Protein AF-A0A6M5YIV7-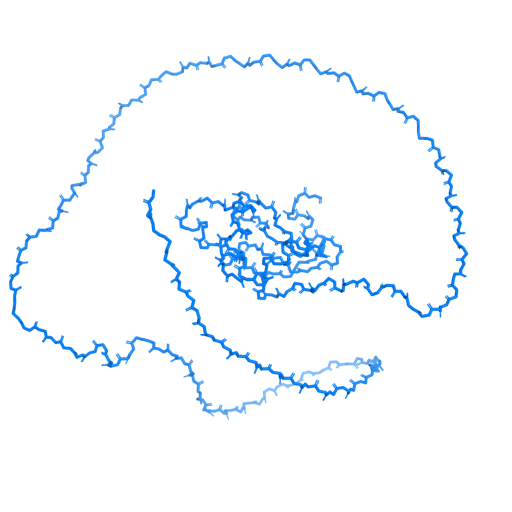F1 (afdb_monomer_lite)

Radius of gyration: 31.36 Å; chains: 1; bounding box: 80×89×53 Å

Sequence (230 aa):
MRTVLLIAALGLGVGCAKRTAKNAPPARDEGAKAQPPAASVKDKKDTTADETNLLTDLRFHKEAPADGSSIGQRPSVAPATQDERSAPAASGQPSPPVPDVAPPPRAVSRQPNPVPARPPAIAPDGGAPVRAAKIAVTTADMLEVWVFIEHRSGASGTMPTQSEIHQALTKGSSPAADRVKDGTLALTGATVRESVWAYETRARTDGGLVASQKGVETLSAAELKTRLGK

Secondary structure (DSSP, 8-state):
------------------------PPPP-------------------------TT--GGGS--------------------------------PPPPPP--PPPPP------PPPPPPPP-----S--------PPPPHHHHHHHHHHHHHHHHHHSSPPPHHHHHHHHHHTT-HHHHHHHTTSEEE---SSTTS--EEETTHHHH-EEEEETTEEEEE-HHHHHHHHT-

Foldseek 3Di:
DDDDDDDDDDDDDDDDDDDDDDDDDDDDDDDDDDDDDDDDDDDDDDDDDPPPPVVPPCVVVDDDDDDDDDDDDDPPPDDDDDDDDDDDDDDDDDDDDDPDDDDDPDDDDDDPDPDPPDDPPDDCDDDDPPPVPLPADDLVLQQVLQVVQVVVCVVPVWGDAPVRSLVVCVVVVHPNNVCCVSVQKDAPRDGDQQAFGIDGPCCLPAWQWTQGNVGIDTDHNVVNCVRSVD

Organism: NCBI:txid2774151

Structure (mmCIF, N/CA/C/O backbone):
data_AF-A0A6M5YIV7-F1
#
_entry.id   AF-A0A6M5YIV7-F1
#
loop_
_atom_site.group_PDB
_atom_site.id
_atom_site.type_symbol
_atom_site.label_atom_id
_atom_site.label_alt_id
_atom_site.label_comp_id
_atom_site.label_asym_id
_atom_site.label_entity_id
_atom_site.label_seq_id
_atom_site.pdbx_PDB_ins_code
_atom_site.Cartn_x
_atom_site.Cartn_y
_atom_site.Cartn_z
_atom_site.occupancy
_atom_site.B_iso_or_equiv
_atom_site.auth_seq_id
_atom_site.auth_comp_id
_atom_site.auth_asym_id
_atom_site.auth_atom_id
_atom_site.pdbx_PDB_model_num
ATOM 1 N N . MET A 1 1 ? -12.853 26.521 -23.332 1.00 48.69 1 MET A N 1
ATOM 2 C CA . MET A 1 1 ? -11.993 26.278 -24.516 1.00 48.69 1 MET A CA 1
ATOM 3 C C . MET A 1 1 ? -10.592 26.778 -24.202 1.00 48.69 1 MET A C 1
ATOM 5 O O . MET A 1 1 ? -10.530 27.839 -23.595 1.00 48.69 1 MET A O 1
ATOM 9 N N . ARG A 1 2 ? -9.545 26.077 -24.683 1.00 35.47 2 ARG A N 1
ATOM 10 C CA . ARG A 1 2 ? -8.086 26.356 -24.546 1.00 35.47 2 ARG A CA 1
ATOM 11 C C . ARG A 1 2 ? -7.445 25.690 -23.317 1.00 35.47 2 ARG A C 1
ATOM 13 O O . ARG A 1 2 ? -7.979 25.835 -22.232 1.00 35.47 2 ARG A O 1
ATOM 20 N N . THR A 1 3 ? -6.342 24.945 -23.375 1.00 42.50 3 THR A N 1
ATOM 21 C CA . THR A 1 3 ? -5.475 24.470 -24.467 1.00 42.50 3 THR A CA 1
ATOM 22 C C . THR A 1 3 ? -4.799 23.199 -23.946 1.00 42.50 3 THR A C 1
ATOM 24 O O . THR A 1 3 ? -4.203 23.217 -22.873 1.00 42.50 3 THR A O 1
ATOM 27 N N . VAL A 1 4 ? -4.924 22.097 -24.684 1.00 46.31 4 VAL A N 1
ATOM 28 C CA . VAL A 1 4 ? -4.198 20.843 -24.442 1.00 46.31 4 VAL A CA 1
ATOM 29 C C . VAL A 1 4 ? -2.799 21.015 -25.023 1.00 46.31 4 VAL A C 1
ATOM 31 O O . VAL A 1 4 ? -2.676 21.257 -26.222 1.00 46.31 4 VAL A O 1
ATOM 34 N N . LEU A 1 5 ? -1.760 20.909 -24.194 1.00 51.25 5 LEU A N 1
ATOM 35 C CA . LEU A 1 5 ? -0.373 20.882 -24.655 1.00 51.25 5 LEU A CA 1
ATOM 36 C C . LEU A 1 5 ? 0.162 19.454 -24.513 1.00 51.25 5 LEU A C 1
ATOM 38 O O . LEU A 1 5 ? 0.450 18.966 -23.423 1.00 51.25 5 LEU A O 1
ATOM 42 N N . LEU A 1 6 ? 0.188 18.788 -25.665 1.00 42.31 6 LEU A N 1
ATOM 43 C CA . LEU A 1 6 ? 0.847 17.522 -25.954 1.00 42.31 6 LEU A CA 1
ATOM 44 C C . LEU A 1 6 ? 2.364 17.732 -25.877 1.00 42.31 6 LEU A C 1
ATOM 46 O O . LEU A 1 6 ? 2.901 18.532 -26.639 1.00 42.31 6 LEU A O 1
ATOM 50 N N . ILE A 1 7 ? 3.055 16.976 -25.025 1.00 52.81 7 ILE A N 1
ATOM 51 C CA . ILE A 1 7 ? 4.482 16.700 -25.210 1.00 52.81 7 ILE A CA 1
ATOM 52 C C . ILE A 1 7 ? 4.634 15.187 -25.234 1.00 52.81 7 ILE A C 1
ATOM 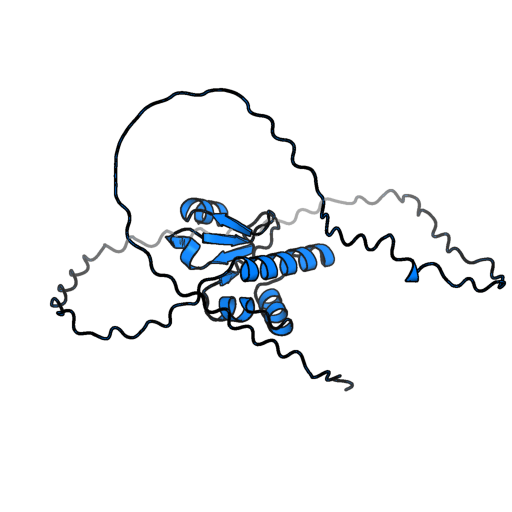54 O O . ILE A 1 7 ? 4.488 14.499 -24.227 1.00 52.81 7 ILE A O 1
ATOM 58 N N . ALA A 1 8 ? 4.864 14.691 -26.442 1.00 46.41 8 ALA A N 1
ATOM 59 C CA . ALA A 1 8 ? 5.318 13.347 -26.700 1.00 46.41 8 ALA A CA 1
ATOM 60 C C . ALA A 1 8 ? 6.853 13.323 -26.693 1.00 46.41 8 ALA A C 1
ATOM 62 O O . ALA A 1 8 ? 7.487 14.251 -27.193 1.00 46.41 8 ALA A O 1
ATOM 63 N N . ALA A 1 9 ? 7.380 12.175 -26.266 1.00 45.34 9 ALA A N 1
ATOM 64 C CA . ALA A 1 9 ? 8.425 11.416 -26.954 1.00 45.34 9 ALA A CA 1
ATOM 65 C C . ALA A 1 9 ? 9.797 11.255 -26.256 1.00 45.34 9 ALA A C 1
ATOM 67 O O . ALA A 1 9 ? 10.478 12.208 -25.898 1.00 45.34 9 ALA A O 1
ATOM 68 N N . LEU A 1 10 ? 10.193 9.973 -26.262 1.00 42.97 10 LEU A N 1
ATOM 69 C CA . LEU A 1 10 ? 11.529 9.365 -26.297 1.00 42.97 10 LEU A CA 1
ATOM 70 C C . LEU A 1 10 ? 12.303 9.103 -24.993 1.00 42.97 10 LEU A C 1
ATOM 72 O O . LEU A 1 10 ? 12.869 9.986 -24.365 1.00 42.97 10 LEU A O 1
ATOM 76 N N . GLY A 1 11 ? 12.457 7.801 -24.724 1.00 43.66 11 GLY A N 1
ATOM 77 C CA . GLY A 1 11 ? 13.442 7.227 -23.811 1.00 43.66 11 GLY A CA 1
ATOM 78 C C . GLY A 1 11 ? 13.431 5.696 -23.836 1.00 43.66 11 GLY A C 1
ATOM 79 O O . GLY A 1 11 ? 13.060 5.068 -22.853 1.00 43.66 11 GLY A O 1
ATOM 80 N N . LEU A 1 12 ? 13.784 5.093 -24.978 1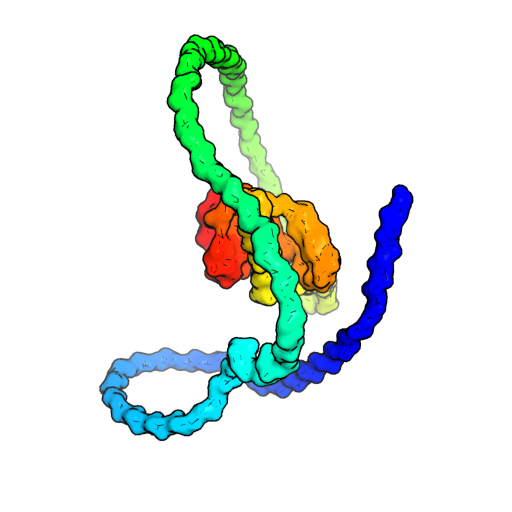.00 46.84 12 LEU A N 1
ATOM 81 C CA . LEU A 1 12 ? 14.053 3.654 -25.116 1.00 46.84 12 LEU A CA 1
ATOM 82 C C . LEU A 1 12 ? 15.215 3.237 -24.198 1.00 46.84 12 LEU A C 1
ATOM 84 O O . LEU A 1 12 ? 16.323 3.744 -24.340 1.00 46.84 12 LEU A O 1
ATOM 88 N N . GLY A 1 13 ? 14.975 2.263 -23.321 1.00 43.09 13 GLY A N 1
ATOM 89 C CA . GLY A 1 13 ? 15.994 1.637 -22.479 1.00 43.09 13 GLY A CA 1
ATOM 90 C C . GLY A 1 13 ? 15.698 0.156 -22.268 1.00 43.09 13 GLY A C 1
ATOM 91 O O . GLY A 1 13 ? 15.246 -0.255 -21.205 1.00 43.09 13 GLY A O 1
ATOM 92 N N . VAL A 1 14 ? 15.923 -0.646 -23.310 1.00 47.34 14 VAL A N 1
ATOM 93 C CA . VAL A 1 14 ? 15.920 -2.113 -23.251 1.00 47.34 14 VAL A CA 1
ATOM 94 C C . VAL A 1 14 ? 17.199 -2.567 -22.545 1.00 47.34 14 VAL A C 1
ATOM 96 O O . VAL A 1 14 ? 18.286 -2.463 -23.103 1.00 47.34 14 VAL A O 1
ATOM 99 N N . GLY A 1 15 ? 17.069 -3.085 -21.325 1.00 42.19 15 GLY A N 1
ATOM 100 C CA . GLY A 1 15 ? 18.161 -3.700 -20.568 1.00 42.19 15 GLY A CA 1
ATOM 101 C C . GLY A 1 15 ? 17.809 -5.121 -20.137 1.00 42.19 15 GLY A C 1
ATOM 102 O O . GLY A 1 15 ? 17.394 -5.349 -19.006 1.00 42.19 15 GLY A O 1
ATOM 103 N N . CYS A 1 16 ? 17.974 -6.093 -21.037 1.00 43.59 16 CYS A N 1
ATOM 104 C CA . CYS A 1 16 ? 17.908 -7.517 -20.710 1.00 43.59 16 CYS A CA 1
ATOM 105 C C . CYS A 1 16 ? 19.160 -7.947 -19.925 1.00 43.59 16 CYS A C 1
ATOM 107 O O . CYS A 1 16 ? 20.202 -8.207 -20.523 1.00 43.59 16 CYS A O 1
ATOM 109 N N . ALA A 1 17 ? 19.063 -8.102 -18.602 1.00 46.91 17 ALA A N 1
ATOM 110 C CA . ALA A 1 17 ? 20.076 -8.803 -17.812 1.00 46.91 17 ALA A CA 1
ATOM 111 C C . ALA A 1 17 ? 19.659 -10.265 -17.592 1.00 46.91 17 ALA A C 1
ATOM 113 O O . ALA A 1 17 ? 18.899 -10.616 -16.693 1.00 46.91 17 ALA A O 1
ATOM 114 N N . LYS A 1 18 ? 20.188 -11.126 -18.459 1.00 44.41 18 LYS A N 1
ATOM 115 C CA . LYS A 1 18 ? 20.135 -12.586 -18.395 1.00 44.41 18 LYS A CA 1
ATOM 116 C C . LYS A 1 18 ? 21.136 -13.066 -17.334 1.00 44.41 18 LYS A C 1
ATOM 118 O O . LYS A 1 18 ? 22.339 -12.937 -17.539 1.00 44.41 18 LYS A O 1
ATOM 123 N N . ARG A 1 19 ? 20.673 -13.633 -16.214 1.00 50.09 19 ARG A N 1
ATOM 124 C CA . ARG A 1 19 ? 21.514 -14.458 -15.322 1.00 50.09 19 ARG A CA 1
ATOM 125 C C . ARG A 1 19 ? 20.918 -15.853 -15.171 1.00 50.09 19 ARG A C 1
ATOM 127 O O . ARG A 1 19 ? 19.959 -16.078 -14.446 1.00 50.09 19 ARG A O 1
ATOM 134 N N . THR A 1 20 ? 21.530 -16.779 -15.895 1.00 43.25 20 THR A N 1
ATOM 135 C CA . THR A 1 20 ? 21.487 -18.230 -15.706 1.00 43.25 20 THR A CA 1
ATOM 136 C C . THR A 1 20 ? 22.510 -18.649 -14.650 1.00 43.25 20 THR A C 1
ATOM 138 O O . THR A 1 20 ? 23.692 -18.393 -14.848 1.00 43.25 20 THR A O 1
ATOM 141 N N . ALA A 1 2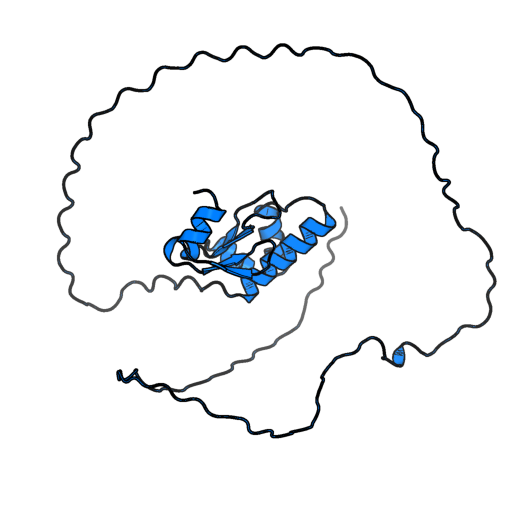1 ? 22.060 -19.320 -13.586 1.00 47.88 21 ALA A N 1
ATOM 142 C CA . ALA A 1 21 ? 22.762 -20.340 -12.777 1.00 47.88 21 ALA A CA 1
ATOM 143 C C . ALA A 1 21 ? 21.769 -20.746 -11.664 1.00 47.88 21 ALA A C 1
ATOM 145 O O . ALA A 1 21 ? 21.345 -19.885 -10.907 1.00 47.88 21 ALA A O 1
ATOM 146 N N . LYS A 1 22 ? 21.154 -21.935 -11.601 1.00 49.94 22 LYS A N 1
ATOM 147 C CA . LYS A 1 22 ? 21.663 -23.320 -11.528 1.00 49.94 22 LYS A CA 1
ATOM 148 C C . LYS A 1 22 ? 22.642 -23.524 -10.366 1.00 49.94 22 LYS A C 1
ATOM 150 O O . LYS A 1 22 ? 23.828 -23.311 -10.559 1.00 49.94 22 LYS A O 1
ATOM 155 N N . ASN A 1 23 ? 22.103 -23.904 -9.199 1.00 48.81 23 ASN A N 1
ATOM 156 C CA . ASN A 1 23 ? 22.662 -24.768 -8.135 1.00 48.81 23 ASN A CA 1
ATOM 157 C C . ASN A 1 23 ? 21.659 -24.743 -6.959 1.00 48.81 23 ASN A C 1
ATOM 159 O O . ASN A 1 23 ? 21.355 -23.672 -6.453 1.00 48.81 23 ASN A O 1
ATOM 163 N N . ALA A 1 24 ? 20.887 -25.800 -6.703 1.00 48.72 24 ALA A N 1
ATOM 164 C CA . ALA A 1 24 ? 21.205 -27.035 -5.965 1.00 48.72 24 ALA A CA 1
ATOM 165 C C . ALA A 1 24 ? 20.548 -26.986 -4.553 1.00 48.72 24 ALA A C 1
ATOM 167 O O . ALA A 1 24 ? 20.621 -25.947 -3.901 1.00 48.72 24 ALA A O 1
ATOM 168 N N . PRO A 1 25 ? 19.834 -28.046 -4.116 1.00 57.34 25 PRO A N 1
ATOM 169 C CA . PRO A 1 25 ? 19.002 -28.054 -2.901 1.00 57.34 25 PRO A CA 1
ATOM 170 C C . PRO A 1 25 ? 19.805 -28.163 -1.583 1.00 57.34 25 PRO A C 1
ATOM 172 O O . PRO A 1 25 ? 20.973 -28.553 -1.614 1.00 57.34 25 PRO A O 1
ATOM 175 N N . PRO A 1 26 ? 19.185 -27.841 -0.424 1.00 61.62 26 PRO A N 1
ATOM 176 C CA . PRO A 1 26 ? 19.869 -27.742 0.866 1.00 61.62 26 PRO A CA 1
ATOM 177 C C . PRO A 1 26 ? 20.102 -29.107 1.528 1.00 61.62 26 PRO A C 1
ATOM 179 O O . PRO A 1 26 ? 19.192 -29.932 1.618 1.00 61.62 26 PRO A O 1
ATOM 182 N N . ALA A 1 27 ? 21.306 -29.300 2.066 1.00 55.16 27 ALA A N 1
ATOM 183 C CA . ALA A 1 27 ? 21.596 -30.339 3.046 1.00 55.16 27 ALA A CA 1
ATOM 184 C C . ALA A 1 27 ? 21.414 -29.777 4.467 1.00 55.16 27 ALA A C 1
ATOM 186 O O . ALA A 1 27 ? 21.928 -28.709 4.800 1.00 55.16 27 ALA A O 1
ATOM 187 N N . ARG A 1 28 ? 20.654 -30.518 5.278 1.00 50.59 28 ARG A N 1
ATOM 188 C CA . ARG A 1 28 ? 20.660 -30.479 6.746 1.00 50.59 28 ARG A CA 1
ATOM 189 C C . ARG A 1 28 ? 22.050 -30.852 7.267 1.00 50.59 28 ARG A C 1
ATOM 191 O O . ARG A 1 28 ? 22.611 -31.811 6.750 1.00 50.59 28 ARG A O 1
ATOM 198 N N . ASP A 1 29 ? 22.490 -30.213 8.348 1.00 54.12 29 ASP A N 1
ATOM 199 C CA . ASP A 1 29 ? 23.162 -30.915 9.448 1.00 54.12 29 ASP A CA 1
ATOM 200 C C . ASP A 1 29 ? 23.020 -30.122 10.761 1.00 54.12 29 ASP A C 1
ATOM 202 O O . ASP A 1 29 ? 23.169 -28.898 10.795 1.00 54.12 29 ASP A O 1
ATOM 206 N N . GLU A 1 30 ? 22.642 -30.838 11.818 1.00 47.44 30 GLU A N 1
ATOM 207 C CA . GLU A 1 30 ? 22.655 -30.419 13.220 1.00 47.44 30 GLU A CA 1
ATOM 208 C C . GLU A 1 30 ? 24.098 -30.309 13.725 1.00 47.44 30 GLU A C 1
ATOM 210 O O . GLU A 1 30 ? 24.933 -31.130 13.372 1.00 47.44 30 GLU A O 1
ATOM 215 N N . GLY A 1 31 ? 24.397 -29.393 14.652 1.00 48.56 31 GLY A N 1
ATOM 216 C CA . GLY A 1 31 ? 25.646 -29.526 15.408 1.00 48.56 31 GLY A CA 1
ATOM 217 C C . GLY A 1 31 ? 26.109 -28.285 16.151 1.00 48.56 31 GLY A C 1
ATOM 218 O O . GLY A 1 31 ? 26.683 -27.366 15.581 1.00 48.56 31 GLY A O 1
ATOM 219 N N . ALA A 1 32 ? 25.893 -28.296 17.460 1.00 48.50 32 ALA A N 1
ATOM 220 C CA . ALA A 1 32 ? 26.365 -27.325 18.435 1.00 48.50 32 ALA A CA 1
ATOM 221 C C . ALA A 1 32 ? 27.894 -27.113 18.444 1.00 48.50 32 ALA A C 1
ATOM 223 O O . ALA A 1 32 ? 28.644 -28.084 18.415 1.00 48.50 32 ALA A O 1
ATOM 224 N N . LYS A 1 33 ? 28.351 -25.875 18.686 1.00 47.88 33 LYS A N 1
ATOM 225 C CA . LYS A 1 33 ? 29.086 -25.472 19.910 1.00 47.88 33 LYS A CA 1
ATOM 226 C C . LYS A 1 33 ? 29.646 -24.051 19.806 1.00 47.88 33 LYS A C 1
ATOM 228 O O . LYS A 1 33 ? 30.119 -23.607 18.769 1.00 47.88 33 LYS A O 1
ATOM 233 N N . ALA A 1 34 ? 29.602 -23.375 20.948 1.00 51.88 34 ALA A N 1
ATOM 234 C CA . ALA A 1 34 ? 30.184 -22.071 21.210 1.00 51.88 34 ALA A CA 1
ATOM 235 C C . ALA A 1 34 ? 31.720 -22.082 21.162 1.00 51.88 34 ALA A C 1
ATOM 237 O O . ALA A 1 34 ? 32.327 -22.965 21.765 1.00 51.88 34 ALA A O 1
ATOM 238 N N . GLN A 1 35 ? 32.320 -21.037 20.580 1.00 48.91 35 GLN A N 1
ATOM 239 C CA . GLN A 1 35 ? 33.523 -20.381 21.111 1.00 48.91 35 GLN A CA 1
ATOM 240 C C . GLN A 1 35 ? 33.780 -19.039 20.390 1.00 48.91 35 GLN A C 1
ATOM 242 O O . GLN A 1 35 ? 33.807 -19.028 19.160 1.00 48.91 35 GLN A O 1
ATOM 247 N N . PRO A 1 36 ? 33.990 -17.913 21.101 1.00 62.66 36 PRO A N 1
ATOM 248 C CA . PRO A 1 36 ? 34.554 -16.699 20.515 1.00 62.66 36 PRO A CA 1
ATOM 249 C C . PRO A 1 36 ? 36.091 -16.748 20.584 1.00 62.66 36 PRO A C 1
ATOM 251 O O . PRO A 1 36 ? 36.644 -17.298 21.541 1.00 62.66 36 PRO A O 1
ATOM 254 N N . PRO A 1 37 ? 36.796 -16.146 19.611 1.00 52.72 37 PRO A N 1
ATOM 255 C CA . PRO A 1 37 ? 37.801 -15.165 20.022 1.00 52.72 37 PRO A CA 1
ATOM 256 C C . PRO A 1 37 ? 37.980 -13.960 19.076 1.00 52.72 37 PRO A C 1
ATOM 258 O O . PRO A 1 37 ? 37.950 -14.063 17.856 1.00 52.72 37 PRO A O 1
ATOM 261 N N . ALA A 1 38 ? 38.207 -12.823 19.737 1.00 42.34 38 ALA A N 1
ATOM 262 C CA . ALA A 1 38 ? 39.200 -11.777 19.485 1.00 42.34 38 ALA A CA 1
ATOM 263 C C . ALA A 1 38 ? 39.594 -11.382 18.044 1.00 42.34 38 ALA A C 1
ATOM 265 O O . ALA A 1 38 ? 40.242 -12.117 17.310 1.00 42.34 38 ALA A O 1
ATOM 266 N N . ALA A 1 39 ? 39.326 -10.102 17.768 1.00 50.25 39 ALA A N 1
ATOM 267 C CA . ALA A 1 39 ? 40.219 -9.103 17.177 1.00 50.25 39 ALA A CA 1
ATOM 268 C C . ALA A 1 39 ? 41.186 -9.539 16.059 1.00 50.25 39 ALA A C 1
ATOM 270 O O . ALA A 1 39 ? 42.239 -10.132 16.286 1.00 50.25 39 ALA A O 1
ATOM 271 N N . SER A 1 40 ? 40.929 -9.027 14.857 1.00 50.41 40 SER A N 1
ATOM 272 C CA . SER A 1 40 ? 41.996 -8.612 13.949 1.00 50.41 40 SER A CA 1
ATOM 273 C C . SER A 1 40 ? 41.563 -7.375 13.180 1.00 50.41 40 SER A C 1
ATOM 275 O O . SER A 1 40 ? 40.683 -7.408 12.324 1.00 50.41 40 SER A O 1
ATOM 277 N N . VAL A 1 41 ? 42.215 -6.277 13.549 1.00 50.25 41 VAL A N 1
ATOM 278 C CA . VAL A 1 41 ? 42.345 -5.042 12.787 1.00 50.25 41 VAL A CA 1
ATOM 279 C C . VAL A 1 41 ? 42.879 -5.381 11.396 1.00 50.25 41 VAL A C 1
ATOM 281 O O . VAL A 1 41 ? 43.912 -6.038 11.260 1.00 50.25 41 VAL A O 1
ATOM 284 N N . LYS A 1 42 ? 42.192 -4.905 10.361 1.00 53.25 42 LYS A N 1
ATOM 285 C CA . LYS A 1 42 ? 42.808 -4.655 9.062 1.00 53.25 42 LYS A CA 1
ATOM 286 C C . LYS A 1 42 ? 42.200 -3.400 8.465 1.00 53.25 42 LYS A C 1
ATOM 288 O O . LYS A 1 42 ? 41.138 -3.428 7.850 1.00 53.25 42 LYS A O 1
ATOM 293 N N . ASP A 1 43 ? 42.920 -2.309 8.678 1.00 48.50 43 ASP A N 1
ATOM 294 C CA . ASP A 1 43 ? 42.935 -1.138 7.825 1.00 48.50 43 ASP A CA 1
ATOM 295 C C . ASP A 1 43 ? 42.878 -1.542 6.349 1.00 48.50 43 ASP A C 1
ATOM 297 O O . ASP A 1 43 ? 43.787 -2.191 5.819 1.00 48.50 43 ASP A O 1
ATOM 301 N N . LYS A 1 44 ? 41.821 -1.111 5.661 1.00 47.97 44 LYS A N 1
ATOM 302 C CA . LYS A 1 44 ? 41.904 -0.857 4.228 1.00 47.97 44 LYS A CA 1
ATOM 303 C C . LYS A 1 44 ? 41.113 0.394 3.872 1.00 47.97 44 LYS A C 1
ATOM 305 O O . LYS A 1 44 ? 39.905 0.391 3.671 1.00 47.97 44 LYS A O 1
ATOM 310 N N . LYS A 1 45 ? 41.903 1.459 3.888 1.00 47.34 45 LYS A N 1
ATOM 311 C CA . LYS A 1 45 ? 41.786 2.731 3.193 1.00 47.34 45 LYS A CA 1
ATOM 312 C C . LYS A 1 45 ? 41.364 2.571 1.721 1.00 47.34 45 LYS A C 1
ATOM 314 O O . LYS A 1 45 ? 41.655 1.550 1.101 1.00 47.34 45 LYS A O 1
ATOM 319 N N . ASP A 1 46 ? 40.780 3.660 1.230 1.00 43.19 46 ASP A N 1
ATOM 320 C CA . ASP A 1 46 ? 40.320 4.011 -0.120 1.00 43.19 46 ASP A CA 1
ATOM 321 C C . ASP A 1 46 ? 38.820 3.828 -0.395 1.00 43.19 46 ASP A C 1
ATOM 323 O O . ASP A 1 46 ? 38.326 2.730 -0.615 1.00 43.19 46 ASP A O 1
ATOM 327 N N . THR A 1 47 ? 38.024 4.875 -0.137 1.00 45.09 47 THR A N 1
ATOM 328 C CA . THR A 1 47 ? 37.748 6.028 -1.033 1.00 45.09 47 THR A CA 1
ATOM 329 C C . THR A 1 47 ? 36.930 5.587 -2.241 1.00 45.09 47 THR A C 1
ATOM 331 O O . THR A 1 47 ? 37.481 5.062 -3.199 1.00 45.09 47 THR A O 1
ATOM 334 N N . THR A 1 48 ? 35.618 5.825 -2.206 1.00 44.78 48 THR A N 1
ATOM 335 C CA . THR A 1 48 ? 34.854 6.517 -3.264 1.00 44.78 48 THR A CA 1
ATOM 336 C C . THR A 1 48 ? 33.481 6.814 -2.669 1.00 44.78 48 THR A C 1
ATOM 338 O O . THR A 1 48 ? 32.541 6.029 -2.766 1.00 44.78 48 THR A O 1
ATOM 341 N N . ALA A 1 49 ? 33.412 7.939 -1.960 1.00 48.69 49 ALA A N 1
ATOM 342 C CA . ALA A 1 49 ? 32.164 8.642 -1.752 1.00 48.69 49 ALA A CA 1
ATOM 343 C C . ALA A 1 49 ? 31.788 9.249 -3.108 1.00 48.69 49 ALA A C 1
ATOM 345 O O . ALA A 1 49 ? 32.328 10.282 -3.493 1.00 48.69 49 ALA A O 1
ATOM 346 N N . ASP A 1 50 ? 30.897 8.587 -3.843 1.00 45.91 50 ASP A N 1
ATOM 347 C CA . ASP A 1 50 ? 30.108 9.244 -4.887 1.00 45.91 50 ASP A CA 1
ATOM 348 C C . ASP A 1 50 ? 28.966 9.985 -4.177 1.00 45.91 50 ASP A C 1
ATOM 350 O O . ASP A 1 50 ? 27.791 9.635 -4.232 1.00 45.91 50 ASP A O 1
ATOM 354 N N . GLU A 1 51 ? 29.364 10.957 -3.358 1.00 51.25 51 GLU A N 1
ATOM 355 C CA . GLU A 1 51 ? 28.477 11.978 -2.843 1.00 51.25 51 GLU A CA 1
ATOM 356 C C . GLU A 1 51 ? 28.468 13.045 -3.931 1.00 51.25 51 GLU A C 1
ATOM 358 O O . GLU A 1 51 ? 29.376 13.872 -4.033 1.00 51.25 51 GLU A O 1
ATOM 363 N N . THR A 1 52 ? 27.467 12.984 -4.807 1.00 57.00 52 THR A N 1
ATOM 364 C CA . THR A 1 52 ? 27.083 14.098 -5.675 1.00 57.00 52 THR A CA 1
ATOM 365 C C . THR A 1 52 ? 26.656 15.269 -4.795 1.00 57.00 52 THR A C 1
ATOM 367 O O . THR A 1 52 ? 25.475 15.528 -4.567 1.00 57.00 52 THR A O 1
ATOM 370 N N . ASN A 1 53 ? 27.658 15.958 -4.263 1.00 52.59 53 ASN A N 1
ATOM 371 C CA . ASN A 1 53 ? 27.560 17.214 -3.562 1.00 52.59 53 ASN A CA 1
ATOM 372 C C . ASN A 1 53 ? 27.254 18.297 -4.607 1.00 52.59 53 ASN A C 1
ATOM 374 O O . ASN A 1 53 ? 28.142 18.933 -5.173 1.00 52.59 53 ASN A O 1
ATOM 378 N N . LEU A 1 54 ? 25.961 18.469 -4.894 1.00 57.16 54 LEU A N 1
ATOM 379 C CA . LEU A 1 54 ? 25.419 19.504 -5.783 1.00 57.16 54 LEU A CA 1
ATOM 380 C C . LEU A 1 54 ? 25.652 20.933 -5.255 1.00 57.16 54 LEU A C 1
ATOM 382 O O . LEU A 1 54 ? 25.285 21.895 -5.925 1.00 57.16 54 LEU A O 1
ATOM 386 N N . LEU A 1 55 ? 26.248 21.088 -4.068 1.00 56.22 55 LEU A N 1
ATOM 387 C CA . LEU A 1 55 ? 26.489 22.380 -3.431 1.00 56.22 55 LEU A CA 1
ATOM 388 C C . LEU A 1 55 ? 27.826 23.020 -3.840 1.00 56.22 55 LEU A C 1
ATOM 390 O O . LEU A 1 55 ? 28.074 24.173 -3.498 1.00 56.22 55 LEU A O 1
ATOM 394 N N . THR A 1 56 ? 28.668 22.308 -4.598 1.00 55.47 56 THR A N 1
ATOM 395 C CA . THR A 1 56 ? 30.013 22.778 -4.982 1.00 55.47 56 THR A CA 1
ATOM 396 C C . THR A 1 56 ? 30.224 22.869 -6.498 1.00 55.47 56 THR A C 1
ATOM 398 O O . THR A 1 56 ? 31.362 23.014 -6.945 1.00 55.47 56 THR A O 1
ATOM 401 N N . ASP A 1 57 ? 29.169 22.785 -7.319 1.00 53.50 57 ASP A N 1
ATOM 402 C CA . ASP A 1 57 ? 29.312 22.933 -8.774 1.00 53.50 57 ASP A CA 1
ATOM 403 C C . ASP A 1 57 ? 29.668 24.391 -9.128 1.00 53.50 57 ASP A C 1
ATOM 405 O O . ASP A 1 57 ? 28.841 25.307 -9.077 1.00 53.50 57 ASP A O 1
ATOM 409 N N . LEU A 1 58 ? 30.936 24.600 -9.501 1.00 59.06 58 LEU A N 1
ATOM 410 C CA . LEU A 1 58 ? 31.510 25.884 -9.919 1.00 59.06 58 LEU A CA 1
ATOM 411 C C . LEU A 1 58 ? 30.806 26.519 -11.135 1.00 59.06 58 LEU A C 1
ATOM 413 O O . LEU A 1 58 ? 31.095 27.674 -11.451 1.00 59.06 58 LEU A O 1
ATOM 417 N N . ARG A 1 59 ? 29.869 25.835 -11.809 1.00 60.84 59 ARG A N 1
ATOM 418 C CA . ARG A 1 59 ? 29.040 26.446 -12.864 1.00 60.84 59 ARG A CA 1
ATOM 419 C C . ARG A 1 59 ? 28.073 27.517 -12.360 1.00 60.84 59 ARG A C 1
ATOM 421 O O . ARG A 1 59 ? 27.631 28.326 -13.166 1.00 60.84 59 ARG A O 1
ATOM 428 N N . PHE A 1 60 ? 27.783 27.574 -11.060 1.00 57.06 60 PHE A N 1
ATOM 429 C CA . PHE A 1 60 ? 26.953 28.636 -10.473 1.00 57.06 60 PHE A CA 1
ATOM 430 C C . PHE A 1 60 ? 27.756 29.848 -9.971 1.00 57.06 60 PHE A C 1
ATOM 432 O O . PHE A 1 60 ? 27.173 30.825 -9.509 1.00 57.06 60 PHE A O 1
ATOM 439 N N . HIS A 1 61 ? 29.087 29.832 -10.104 1.00 57.91 61 HIS A N 1
ATOM 440 C CA . HIS A 1 61 ? 29.970 30.920 -9.674 1.00 57.91 61 HIS A CA 1
ATOM 441 C C . HIS A 1 61 ? 30.591 31.682 -10.848 1.00 57.91 61 HIS A C 1
ATOM 443 O O . HIS A 1 61 ? 31.792 31.951 -10.855 1.00 57.91 61 HIS A O 1
ATOM 449 N N . LYS A 1 62 ? 29.800 32.059 -11.856 1.00 61.38 62 LYS A N 1
ATOM 450 C CA . LYS A 1 62 ? 30.239 33.084 -12.808 1.00 61.38 62 LYS A CA 1
ATOM 451 C C . LYS A 1 62 ? 29.062 33.740 -13.514 1.00 61.38 62 LYS A C 1
ATOM 453 O O . LYS A 1 62 ? 28.579 33.229 -14.507 1.00 61.38 62 LYS A O 1
ATOM 458 N N . GLU A 1 63 ? 28.610 34.858 -12.959 1.00 46.78 63 GLU A N 1
ATOM 459 C CA . GLU A 1 63 ? 28.577 36.164 -13.631 1.00 46.78 63 GLU A CA 1
ATOM 460 C C . GLU A 1 63 ? 27.835 37.156 -12.732 1.00 46.78 63 GLU A C 1
ATOM 462 O O . GLU A 1 63 ? 26.644 37.032 -12.461 1.00 46.78 63 GLU A O 1
ATOM 467 N N . ALA A 1 64 ? 28.580 38.139 -12.236 1.00 58.50 64 ALA A N 1
ATOM 468 C CA . ALA A 1 64 ? 28.007 39.352 -11.690 1.00 58.50 64 ALA A CA 1
ATOM 469 C C . ALA A 1 64 ? 27.638 40.274 -12.860 1.00 58.50 64 ALA A C 1
ATOM 471 O O . ALA A 1 64 ? 28.530 40.624 -13.634 1.00 58.50 64 ALA A O 1
ATOM 472 N N . PRO A 1 65 ? 26.390 40.746 -12.971 1.00 53.19 65 PRO A N 1
ATOM 473 C CA . PRO A 1 65 ? 26.138 42.054 -13.534 1.00 53.19 65 PRO A CA 1
ATOM 474 C C . PRO A 1 65 ? 26.299 43.094 -12.424 1.00 53.19 65 PRO A C 1
ATOM 476 O O . PRO A 1 65 ? 25.592 43.097 -11.415 1.00 53.19 65 PRO A O 1
ATOM 479 N N . ALA A 1 66 ? 27.298 43.945 -12.625 1.00 56.50 66 ALA A N 1
ATOM 480 C CA . ALA A 1 66 ? 27.453 45.202 -11.923 1.00 56.50 66 ALA A CA 1
ATOM 481 C C . ALA A 1 66 ? 26.229 46.109 -12.136 1.00 56.50 66 ALA A C 1
ATOM 483 O O . ALA A 1 66 ? 25.591 46.065 -13.184 1.00 56.50 66 ALA A O 1
ATOM 484 N N . ASP A 1 67 ? 26.007 46.959 -11.135 1.00 51.75 67 ASP A N 1
ATOM 485 C CA . ASP A 1 67 ? 25.275 48.224 -11.181 1.00 51.75 67 ASP A CA 1
ATOM 486 C C . ASP A 1 67 ? 23.799 48.215 -11.603 1.00 51.75 67 ASP A C 1
ATOM 488 O O . ASP A 1 67 ? 23.426 48.064 -12.763 1.00 51.75 67 ASP A O 1
ATOM 492 N N . GLY A 1 68 ? 22.936 48.517 -10.631 1.00 47.03 68 GLY A N 1
ATOM 493 C CA . GLY A 1 68 ? 21.537 48.815 -10.902 1.00 47.03 68 GLY A CA 1
ATOM 494 C C . GLY A 1 68 ? 20.706 48.991 -9.643 1.00 47.03 68 GLY A C 1
ATOM 495 O O . GLY A 1 68 ? 19.894 48.135 -9.309 1.00 47.03 68 GLY A O 1
ATOM 496 N N . SER A 1 69 ? 20.908 50.107 -8.946 1.00 51.91 69 SER A N 1
ATOM 497 C CA . SER A 1 69 ? 20.009 50.639 -7.920 1.00 51.91 69 SER A CA 1
ATOM 498 C C . SER A 1 69 ? 18.524 50.375 -8.204 1.00 51.91 69 SER A C 1
ATOM 500 O O . SER A 1 69 ? 17.958 50.897 -9.163 1.00 51.91 69 SER A O 1
ATOM 502 N N . SER A 1 70 ? 17.851 49.683 -7.288 1.00 48.56 70 SER A N 1
ATOM 503 C CA . SER A 1 70 ? 16.476 50.024 -6.913 1.00 48.56 70 SER A CA 1
ATOM 504 C C . SER A 1 70 ? 16.208 49.621 -5.472 1.00 48.56 70 SER A C 1
ATOM 506 O O . SER A 1 70 ? 15.868 48.494 -5.123 1.00 48.56 70 SER A O 1
ATOM 508 N N . ILE A 1 71 ? 16.424 50.626 -4.635 1.00 53.44 71 ILE A N 1
ATOM 509 C CA . ILE A 1 71 ? 15.963 50.752 -3.266 1.00 53.44 71 ILE A CA 1
ATOM 510 C C . ILE A 1 71 ? 14.431 50.637 -3.246 1.00 53.44 71 ILE A C 1
ATOM 512 O O . ILE A 1 71 ? 13.745 51.351 -3.968 1.00 53.44 71 ILE A O 1
ATOM 516 N N . GLY A 1 72 ? 13.914 49.816 -2.332 1.00 53.38 72 GLY A N 1
ATOM 517 C CA . GLY A 1 72 ? 12.650 50.099 -1.652 1.00 53.38 72 GLY A CA 1
ATOM 518 C C . GLY A 1 72 ? 11.375 49.543 -2.281 1.00 53.38 72 GLY A C 1
ATOM 519 O O . GLY A 1 72 ? 10.672 50.247 -2.996 1.00 53.38 72 GLY A O 1
ATOM 520 N N . GLN A 1 73 ? 10.983 48.344 -1.842 1.00 45.66 73 GLN A N 1
ATOM 521 C CA . GLN A 1 73 ? 9.638 48.112 -1.295 1.00 45.66 73 GLN A CA 1
ATOM 522 C C . GLN A 1 73 ? 9.586 46.763 -0.576 1.00 45.66 73 GLN A C 1
ATOM 524 O O . GLN A 1 73 ? 9.297 45.712 -1.136 1.00 45.66 73 GLN A O 1
ATOM 529 N N . ARG A 1 74 ? 9.891 46.818 0.720 1.00 50.09 74 ARG A N 1
ATOM 530 C CA . ARG A 1 74 ? 9.536 45.788 1.689 1.00 50.09 74 ARG A CA 1
ATOM 531 C C . ARG A 1 74 ? 8.084 46.069 2.092 1.00 50.09 74 ARG A C 1
ATOM 533 O O . ARG A 1 74 ? 7.866 47.100 2.731 1.00 50.09 74 ARG A O 1
ATOM 540 N N . PRO A 1 75 ? 7.084 45.236 1.760 1.00 51.38 75 PRO A N 1
ATOM 541 C CA . PRO A 1 75 ? 5.807 45.329 2.444 1.00 51.38 75 PRO A CA 1
ATOM 542 C C . PRO A 1 75 ? 6.027 44.876 3.893 1.00 51.38 75 PRO A C 1
ATOM 544 O O . PRO A 1 75 ? 6.084 43.688 4.202 1.00 51.38 75 PRO A O 1
ATOM 547 N N . SER A 1 76 ? 6.209 45.854 4.782 1.00 50.16 76 SER A N 1
ATOM 548 C CA . SER A 1 76 ? 5.943 45.708 6.212 1.00 50.16 76 SER A CA 1
ATOM 549 C C . SER A 1 76 ? 4.459 45.396 6.372 1.00 50.16 76 SER A C 1
ATOM 551 O O . SER A 1 76 ? 3.632 46.301 6.444 1.00 50.16 76 SER A O 1
ATOM 553 N N . VAL A 1 77 ? 4.112 44.114 6.399 1.00 53.19 77 VAL A N 1
ATOM 554 C CA . VAL A 1 77 ? 2.824 43.673 6.933 1.00 53.19 77 VAL A CA 1
ATOM 555 C C . VAL A 1 77 ? 2.967 43.640 8.449 1.00 53.19 77 VAL A C 1
ATOM 557 O O . VAL A 1 77 ? 3.769 42.889 9.002 1.00 53.19 77 VAL A O 1
ATOM 560 N N . ALA A 1 78 ? 2.257 44.562 9.090 1.00 50.44 78 ALA A N 1
ATOM 561 C CA . ALA A 1 78 ? 2.228 44.760 10.527 1.00 50.44 78 ALA A CA 1
ATOM 562 C C . ALA A 1 78 ? 1.786 43.487 11.279 1.00 50.44 78 ALA A C 1
ATOM 564 O O . ALA A 1 78 ? 0.950 42.737 10.768 1.00 50.44 78 ALA A O 1
ATOM 565 N N . PRO A 1 79 ? 2.277 43.256 12.510 1.00 53.50 79 PRO A N 1
ATOM 566 C CA . PRO A 1 79 ? 1.650 42.310 13.420 1.00 53.50 79 PRO A CA 1
ATOM 567 C C . PRO A 1 79 ? 0.293 42.884 13.843 1.00 53.50 79 PRO A C 1
ATOM 569 O O . PRO A 1 79 ? 0.230 43.872 14.575 1.00 53.50 79 PRO A O 1
ATOM 572 N N . ALA A 1 80 ? -0.794 42.294 13.347 1.00 56.94 80 ALA A N 1
ATOM 573 C CA . ALA A 1 80 ? -2.130 42.623 13.815 1.00 56.94 80 ALA A CA 1
ATOM 574 C C . ALA A 1 80 ? -2.250 42.228 15.292 1.00 56.94 80 ALA A C 1
ATOM 576 O O . ALA A 1 80 ? -2.108 41.066 15.674 1.00 56.94 80 ALA A O 1
ATOM 577 N N . THR A 1 81 ? -2.445 43.261 16.098 1.00 55.50 81 THR A N 1
ATOM 578 C CA . THR A 1 81 ? -2.759 43.259 17.518 1.00 55.50 81 THR A CA 1
ATOM 579 C C . THR A 1 81 ? -4.016 42.433 17.799 1.00 55.50 81 THR A C 1
ATOM 581 O O . THR A 1 81 ? -4.939 42.389 16.989 1.00 55.50 81 THR A O 1
ATOM 584 N N . GLN A 1 82 ? -4.017 41.779 18.959 1.00 51.44 82 GLN A N 1
ATOM 585 C CA . GLN A 1 82 ? -5.155 41.092 19.562 1.00 51.44 82 GLN A CA 1
ATOM 586 C C . GLN A 1 82 ? -6.407 41.978 19.574 1.00 51.44 82 GLN A C 1
ATOM 588 O O . GLN A 1 82 ? -6.338 43.102 20.066 1.00 51.44 82 GLN A O 1
ATOM 593 N N . ASP A 1 83 ? -7.543 41.423 19.153 1.00 51.06 83 ASP A N 1
ATOM 594 C CA . ASP A 1 83 ? -8.847 41.849 19.653 1.00 51.06 83 ASP A CA 1
ATOM 595 C C . ASP A 1 83 ? -9.428 40.690 20.468 1.00 51.06 83 ASP A C 1
ATOM 597 O O . ASP A 1 83 ? -9.765 39.609 19.977 1.00 51.06 83 ASP A O 1
ATOM 601 N N . GLU A 1 84 ? -9.391 40.912 21.773 1.00 55.19 84 GLU A N 1
ATOM 602 C CA . GLU A 1 84 ? -10.161 40.226 22.789 1.00 55.19 84 GLU A CA 1
ATOM 603 C C . GLU A 1 84 ? -11.662 40.412 22.495 1.00 55.19 84 GLU A C 1
ATOM 605 O O . GLU A 1 84 ? -12.063 41.433 21.951 1.00 55.19 84 GLU A O 1
ATOM 610 N N . ARG A 1 85 ? -12.498 39.485 22.986 1.00 58.69 85 ARG A N 1
ATOM 611 C CA . ARG A 1 85 ? -13.943 39.676 23.239 1.00 58.69 85 ARG A CA 1
ATOM 612 C C . ARG A 1 85 ? -14.905 39.310 22.101 1.00 58.69 85 ARG A C 1
ATOM 614 O O . ARG A 1 85 ? -15.414 40.151 21.372 1.00 58.69 85 ARG A O 1
ATOM 621 N N . SER A 1 86 ? -15.333 38.047 22.112 1.00 56.84 86 SER A N 1
ATOM 622 C CA . SER A 1 86 ? -16.755 37.692 21.961 1.00 56.84 86 SER A CA 1
ATOM 623 C C . SER A 1 86 ? -17.018 36.267 22.448 1.00 56.84 86 SER A C 1
ATOM 625 O O . SER A 1 86 ? -16.958 35.305 21.691 1.00 56.84 86 SER A O 1
ATOM 627 N N . ALA A 1 87 ? -17.346 36.141 23.734 1.00 60.66 87 ALA A N 1
ATOM 628 C CA . ALA A 1 87 ? -18.308 35.134 24.161 1.00 60.66 87 ALA A CA 1
ATOM 629 C C . ALA A 1 87 ? -19.709 35.699 23.885 1.00 60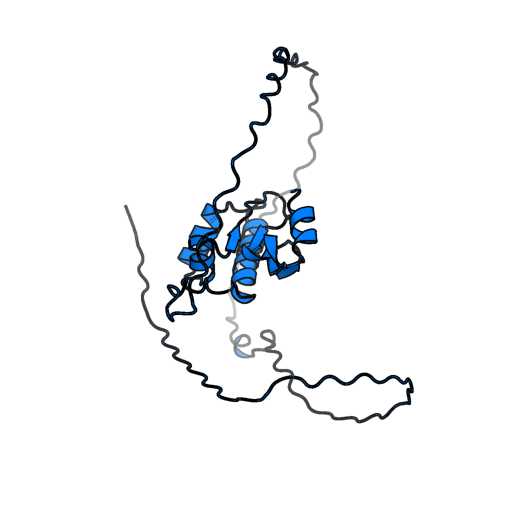.66 87 ALA A C 1
ATOM 631 O O . ALA A 1 87 ? -19.987 36.841 24.261 1.00 60.66 87 ALA A O 1
ATOM 632 N N . PRO A 1 88 ? -20.594 34.914 23.257 1.00 56.66 88 PRO A N 1
ATOM 633 C CA . PRO A 1 88 ? -21.886 34.732 23.899 1.00 56.66 88 PRO A CA 1
ATOM 634 C C . PRO A 1 88 ? -22.391 33.284 23.858 1.00 56.66 88 PRO A C 1
ATOM 636 O O . PRO A 1 88 ? -22.267 32.566 22.873 1.00 56.66 88 PRO A O 1
ATOM 639 N N . ALA A 1 89 ? -23.044 32.949 24.968 1.00 46.59 89 ALA A N 1
ATOM 640 C CA . ALA A 1 89 ? -24.256 32.149 25.062 1.00 46.59 89 ALA A CA 1
ATOM 641 C C . ALA A 1 89 ? -24.229 30.695 24.562 1.00 46.59 89 ALA A C 1
ATOM 643 O O . ALA A 1 89 ? -24.399 30.373 23.389 1.00 46.59 89 ALA A O 1
ATOM 644 N N . ALA A 1 90 ? -24.228 29.815 25.563 1.00 52.41 90 ALA A N 1
ATOM 645 C CA . ALA A 1 90 ? -25.113 28.666 25.629 1.00 52.41 90 ALA A CA 1
ATOM 646 C C . ALA A 1 90 ? -26.399 28.841 24.796 1.00 52.41 90 ALA A C 1
ATOM 648 O O . ALA A 1 90 ? -27.216 29.727 25.042 1.00 52.41 90 ALA A O 1
ATOM 649 N N . SER A 1 91 ? -26.610 27.933 23.853 1.00 54.66 91 SER A N 1
ATOM 650 C CA . SER A 1 91 ? -27.940 27.556 23.390 1.00 54.66 91 SER A CA 1
ATOM 651 C C . SER A 1 91 ? -27.923 26.050 23.221 1.00 54.66 91 SER A C 1
ATOM 653 O O . SER A 1 91 ? -27.301 25.509 22.310 1.00 54.66 91 SER A O 1
ATOM 655 N N . GLY A 1 92 ? -28.537 25.387 24.200 1.00 53.72 92 GLY A N 1
ATOM 656 C CA . GLY A 1 92 ? -28.769 23.958 24.197 1.00 53.72 92 GLY A CA 1
ATOM 657 C C . GLY A 1 92 ? -29.514 23.564 22.934 1.00 53.72 92 GLY A C 1
ATOM 658 O O . GLY A 1 92 ? -30.634 24.010 22.692 1.00 53.72 92 GLY A O 1
ATOM 659 N N . GLN A 1 93 ? -28.881 22.712 22.142 1.00 56.84 93 GLN A N 1
ATOM 660 C CA . GLN A 1 93 ? -29.578 21.978 21.111 1.00 56.84 93 GLN A CA 1
ATOM 661 C C . GLN A 1 93 ? -30.186 20.742 21.795 1.00 56.84 93 GLN A C 1
ATOM 663 O O . GLN A 1 93 ? -29.429 19.924 22.327 1.00 56.84 93 GLN A O 1
ATOM 668 N N . PRO A 1 94 ? -31.525 20.611 21.865 1.00 65.44 94 PRO A N 1
ATOM 669 C CA . PRO A 1 94 ? -32.151 19.404 22.382 1.00 65.44 94 PRO A CA 1
ATOM 670 C C . PRO A 1 94 ? -31.708 18.216 21.530 1.00 65.44 94 PRO A C 1
ATOM 672 O O . PRO A 1 94 ? -31.764 18.253 20.298 1.00 65.44 94 PRO A O 1
ATOM 675 N N . SER A 1 95 ? -31.231 17.174 22.205 1.00 69.44 95 SER A N 1
ATOM 676 C CA . SER A 1 95 ? -30.920 15.890 21.592 1.00 69.44 95 SER A CA 1
ATOM 677 C C . SER A 1 95 ? -32.150 15.389 20.822 1.00 69.44 95 SER A C 1
ATOM 679 O O . SER A 1 95 ? -33.251 15.416 21.379 1.00 69.44 95 SER A O 1
ATOM 681 N N . PRO A 1 96 ? -32.016 14.939 19.562 1.00 76.12 96 PRO A N 1
ATOM 682 C CA . PRO A 1 96 ? -33.117 14.263 18.890 1.00 76.12 96 PRO A CA 1
ATOM 683 C C . PRO A 1 96 ? -33.496 12.994 19.678 1.00 76.12 96 PRO A C 1
ATOM 685 O O . PRO A 1 96 ? -32.606 12.346 20.242 1.00 76.12 96 PRO A O 1
ATOM 688 N N . PRO A 1 97 ? -34.790 12.630 19.746 1.00 75.62 97 PRO A N 1
ATOM 689 C CA . PRO A 1 97 ? -35.218 11.401 20.395 1.00 75.62 97 PRO A CA 1
ATOM 690 C C . PRO A 1 97 ? -34.540 10.211 19.717 1.00 75.62 97 PRO A C 1
ATOM 692 O O . PRO A 1 97 ? -34.594 10.054 18.498 1.00 75.62 97 PRO A O 1
ATOM 695 N N . VAL A 1 98 ? -33.888 9.388 20.532 1.00 68.12 98 VAL A N 1
ATOM 696 C CA . VAL A 1 98 ? -33.403 8.060 20.156 1.00 68.12 98 VAL A CA 1
ATOM 697 C C . VAL A 1 98 ? -34.601 7.266 19.620 1.00 68.12 98 VAL A C 1
ATOM 699 O O . VAL A 1 98 ? -35.555 7.070 20.377 1.00 68.12 98 VAL A O 1
ATOM 702 N N . PRO A 1 99 ? -34.618 6.835 18.345 1.00 67.88 99 PRO A N 1
ATOM 703 C CA . PRO A 1 99 ? -35.609 5.875 17.900 1.00 67.88 99 PRO A CA 1
ATOM 704 C C . PRO A 1 99 ? -35.403 4.559 18.655 1.00 67.88 99 PRO A C 1
ATOM 706 O O . PRO A 1 99 ? -34.286 4.054 18.786 1.00 67.88 99 PRO A O 1
ATOM 709 N N . ASP A 1 100 ? -36.527 4.077 19.169 1.00 59.88 100 ASP A N 1
ATOM 710 C CA . ASP A 1 100 ? -36.746 2.841 19.900 1.00 59.88 100 ASP A CA 1
ATOM 711 C C . ASP A 1 100 ? -35.966 1.656 19.308 1.00 59.88 100 ASP A C 1
ATOM 713 O O . ASP A 1 100 ? -35.953 1.412 18.097 1.00 59.88 100 ASP A O 1
ATOM 717 N N . VAL A 1 101 ? -35.282 0.939 20.197 1.00 57.91 101 VAL A N 1
ATOM 718 C CA . VAL A 1 101 ? -34.501 -0.261 19.907 1.00 57.91 101 VAL A CA 1
ATOM 719 C C . VAL A 1 101 ? -35.444 -1.338 19.377 1.00 57.91 101 VAL A C 1
ATOM 721 O O . VAL A 1 101 ? -36.185 -1.964 20.132 1.00 57.91 101 VAL A O 1
ATOM 724 N N . ALA A 1 102 ? -35.380 -1.590 18.071 1.00 69.12 102 ALA A N 1
ATOM 725 C CA . ALA A 1 102 ? -36.030 -2.748 17.480 1.00 69.12 102 ALA A CA 1
ATOM 726 C C . ALA A 1 102 ? -35.496 -4.041 18.139 1.00 69.12 102 ALA A C 1
ATOM 728 O O . ALA A 1 102 ? -34.277 -4.201 18.282 1.00 69.12 102 ALA A O 1
ATOM 729 N N . PRO A 1 103 ? -36.377 -4.977 18.541 1.00 72.00 103 PRO A N 1
ATOM 730 C CA . PRO A 1 103 ? -35.977 -6.231 19.166 1.00 72.00 103 PRO A CA 1
ATOM 731 C C . PRO A 1 103 ? -35.095 -7.070 18.226 1.00 72.00 103 PRO A C 1
ATOM 733 O O . PRO A 1 103 ? -35.272 -7.024 17.004 1.00 72.00 103 PRO A O 1
ATOM 736 N N . PRO A 1 104 ? -34.158 -7.870 18.769 1.00 75.50 104 PRO A N 1
ATOM 737 C CA . PRO A 1 104 ? -33.273 -8.694 17.957 1.00 75.50 104 PRO A CA 1
ATOM 738 C C . PRO A 1 104 ? -34.087 -9.689 17.112 1.00 75.50 104 PRO A C 1
ATOM 740 O O . PRO A 1 104 ? -34.995 -10.344 17.640 1.00 75.50 104 PRO A O 1
ATOM 743 N N . PRO A 1 105 ? -33.774 -9.855 15.812 1.00 68.44 105 PRO A N 1
ATOM 744 C CA . PRO A 1 105 ? -34.371 -10.915 15.021 1.00 68.44 105 PRO A CA 1
ATOM 745 C C . PRO A 1 105 ? -34.007 -12.269 15.633 1.00 68.44 105 PRO A C 1
ATOM 747 O O . PRO A 1 105 ? -32.856 -12.560 15.964 1.00 68.44 105 PRO A O 1
ATOM 750 N N . ARG A 1 106 ? -35.047 -13.084 15.807 1.00 60.34 106 ARG A N 1
ATOM 751 C CA . ARG A 1 106 ? -35.005 -14.447 16.329 1.00 60.34 106 ARG A CA 1
ATOM 752 C C . ARG A 1 106 ? -33.932 -15.272 15.617 1.00 60.34 106 ARG A C 1
ATOM 754 O O . ARG A 1 106 ? -33.815 -15.238 14.394 1.00 60.34 106 ARG A O 1
ATOM 761 N N . ALA A 1 107 ? -33.205 -16.057 16.408 1.00 54.44 107 ALA A N 1
ATOM 762 C CA . ALA A 1 107 ? -32.299 -17.089 15.938 1.00 54.44 107 ALA A CA 1
ATOM 763 C C . ALA A 1 107 ? -33.032 -18.044 14.981 1.00 54.44 107 ALA A C 1
ATOM 765 O O . ALA A 1 107 ? -33.875 -18.837 15.398 1.00 54.44 107 ALA A O 1
ATOM 766 N N . VAL A 1 108 ? -32.706 -17.962 13.693 1.00 57.81 108 VAL A N 1
ATOM 767 C CA . VAL A 1 108 ? -33.015 -19.016 12.729 1.00 57.81 108 VAL A CA 1
ATOM 768 C C . VAL A 1 108 ? -32.072 -20.185 12.990 1.00 57.81 108 VAL A C 1
ATOM 770 O O . VAL A 1 108 ? -30.847 -20.056 12.951 1.00 57.81 108 VAL A O 1
ATOM 773 N N . SER A 1 109 ? -32.683 -21.318 13.315 1.00 52.41 109 SER A N 1
ATOM 774 C CA . SER A 1 109 ? -32.067 -22.620 13.512 1.00 52.41 109 SER A CA 1
ATOM 775 C C . SER A 1 109 ? -31.068 -22.942 12.402 1.00 52.41 109 SER A C 1
ATOM 777 O O . SER A 1 109 ? -31.380 -22.862 11.215 1.00 52.41 109 SER A O 1
ATOM 779 N N . ARG A 1 110 ? -29.858 -23.335 12.805 1.00 51.06 110 ARG A N 1
ATOM 780 C CA . ARG A 1 110 ? -28.817 -23.853 11.917 1.00 51.06 110 ARG A CA 1
ATOM 781 C C . ARG A 1 110 ? -29.328 -25.129 11.255 1.00 51.06 110 ARG A C 1
ATOM 783 O O . ARG A 1 110 ? -29.385 -26.177 11.891 1.00 51.06 110 ARG A O 1
ATOM 790 N N . GLN A 1 111 ? -29.690 -25.036 9.984 1.00 62.00 111 GLN A N 1
ATOM 791 C CA . GLN A 1 111 ? -29.872 -26.206 9.141 1.00 62.00 111 GLN A CA 1
ATOM 792 C C . GLN A 1 111 ? -28.481 -26.820 8.883 1.00 62.00 111 GLN A C 1
ATOM 794 O O . GLN A 1 111 ? -27.572 -26.090 8.477 1.00 62.00 111 GLN A O 1
ATOM 799 N N . PRO A 1 112 ? -28.256 -28.118 9.151 1.00 61.19 112 PRO A N 1
ATOM 800 C CA . PRO A 1 112 ? -27.009 -28.773 8.786 1.00 61.19 112 PRO A CA 1
ATOM 801 C C . PRO A 1 112 ? -26.902 -28.797 7.259 1.00 61.19 112 PRO A C 1
ATOM 803 O O . PRO A 1 112 ? -27.694 -29.448 6.579 1.00 61.19 112 PRO A O 1
ATOM 806 N N . ASN A 1 113 ? -25.938 -28.050 6.717 1.00 59.97 113 ASN A N 1
ATOM 807 C CA . ASN A 1 113 ? -25.599 -28.130 5.303 1.00 59.97 113 ASN A CA 1
ATOM 808 C C . ASN A 1 113 ? -25.136 -29.567 4.995 1.00 59.97 113 ASN A C 1
ATOM 810 O O . ASN A 1 113 ? -24.265 -30.078 5.706 1.00 59.97 113 ASN A O 1
ATOM 814 N N . PRO A 1 114 ? -25.675 -30.225 3.955 1.00 62.38 114 PRO A N 1
ATOM 815 C CA . PRO A 1 114 ? -25.161 -31.508 3.504 1.00 62.38 114 PRO A CA 1
ATOM 816 C C . PRO A 1 114 ? -23.699 -31.350 3.077 1.00 62.38 114 PRO A C 1
ATOM 818 O O . PRO A 1 114 ? -23.332 -30.415 2.363 1.00 62.38 114 PRO A O 1
ATOM 821 N N . VAL A 1 115 ? -22.862 -32.271 3.553 1.00 65.31 115 VAL A N 1
ATOM 822 C CA . VAL A 1 115 ? -21.449 -32.390 3.187 1.00 65.31 115 VAL A CA 1
ATOM 823 C C . VAL A 1 115 ? -21.364 -32.502 1.659 1.00 65.31 115 VAL A C 1
ATOM 825 O O . VAL A 1 115 ? -21.956 -33.431 1.104 1.00 65.31 115 VAL A O 1
ATOM 828 N N . PRO A 1 116 ? -20.674 -31.590 0.949 1.00 60.66 116 PRO A N 1
ATOM 829 C CA . PRO A 1 116 ? -20.487 -31.745 -0.483 1.00 60.66 116 PRO A CA 1
ATOM 830 C C . PRO A 1 116 ? -19.699 -33.029 -0.742 1.00 60.66 116 PRO A C 1
ATOM 832 O O . PRO A 1 116 ? -18.647 -33.269 -0.144 1.00 60.66 116 PRO A O 1
ATOM 835 N N . ALA A 1 117 ? -20.251 -33.862 -1.623 1.00 61.34 117 ALA A N 1
ATOM 836 C CA . ALA A 1 117 ? -19.624 -35.078 -2.101 1.00 61.34 117 ALA A CA 1
ATOM 837 C C . ALA A 1 117 ? -18.187 -34.780 -2.545 1.00 61.34 117 ALA A C 1
ATOM 839 O O . ALA A 1 117 ? -17.925 -33.863 -3.325 1.00 61.34 117 ALA A O 1
ATOM 840 N N . ARG A 1 118 ? -17.258 -35.562 -1.998 1.00 64.75 118 ARG A N 1
ATOM 841 C CA . ARG A 1 118 ? -15.837 -35.557 -2.333 1.00 64.75 118 ARG A CA 1
ATOM 842 C C . ARG A 1 118 ? -15.692 -35.643 -3.864 1.00 64.75 118 ARG A C 1
ATOM 844 O O . ARG A 1 118 ? -16.194 -36.614 -4.433 1.00 64.75 118 ARG A O 1
ATOM 851 N N . PRO A 1 119 ? -15.050 -34.676 -4.545 1.00 63.41 119 PRO A N 1
ATOM 852 C CA . PRO A 1 119 ? -14.808 -34.812 -5.974 1.00 63.41 119 PRO A CA 1
ATOM 853 C C . PRO A 1 119 ? -13.887 -36.019 -6.225 1.00 63.41 119 PRO A C 1
ATOM 855 O O . PRO A 1 119 ? -13.063 -36.347 -5.361 1.00 63.41 119 PRO A O 1
ATOM 858 N N . PRO A 1 120 ? -14.022 -36.703 -7.376 1.00 59.34 120 PRO A N 1
ATOM 859 C CA . PRO A 1 120 ? -13.119 -37.784 -7.740 1.00 59.34 120 PRO A CA 1
ATOM 860 C C . PRO A 1 120 ? -11.683 -37.255 -7.788 1.00 59.34 120 PRO A C 1
ATOM 862 O O . PRO A 1 120 ? -11.434 -36.131 -8.224 1.00 59.34 120 PRO A O 1
ATOM 865 N N . ALA A 1 121 ? -10.739 -38.065 -7.310 1.00 54.97 121 ALA A N 1
ATOM 866 C CA . ALA A 1 121 ? -9.318 -37.795 -7.445 1.00 54.97 121 ALA A CA 1
ATOM 867 C C . ALA A 1 121 ? -8.971 -37.749 -8.940 1.00 54.97 121 ALA A C 1
ATOM 869 O O . ALA A 1 121 ? -8.916 -38.780 -9.607 1.00 54.97 121 ALA A O 1
ATOM 870 N N . ILE A 1 122 ? -8.794 -36.540 -9.469 1.00 51.16 122 ILE A N 1
ATOM 871 C CA . ILE A 1 122 ? -8.297 -36.315 -10.823 1.00 51.16 122 ILE A CA 1
ATOM 872 C C . ILE A 1 122 ? -6.790 -36.582 -10.775 1.00 51.16 122 ILE A C 1
ATOM 874 O O . ILE A 1 122 ? -6.061 -35.957 -10.002 1.00 51.16 122 ILE A O 1
ATOM 878 N N . ALA A 1 123 ? -6.354 -37.567 -11.558 1.00 55.03 123 ALA A N 1
ATOM 879 C CA . ALA A 1 123 ? -4.954 -37.873 -11.828 1.00 55.03 123 ALA A CA 1
ATOM 880 C C . ALA A 1 123 ? -4.199 -36.621 -12.339 1.00 55.03 123 ALA A C 1
ATOM 882 O O . ALA A 1 123 ? -4.835 -35.715 -12.879 1.00 55.03 123 ALA A O 1
ATOM 883 N N . PRO A 1 124 ? -2.865 -36.532 -12.181 1.00 51.81 124 PRO A N 1
ATOM 884 C CA . PRO A 1 124 ? -2.089 -35.365 -12.589 1.00 51.81 124 PRO A CA 1
ATOM 885 C C . PRO A 1 124 ? -1.930 -35.340 -14.116 1.00 51.81 124 PRO A C 1
ATOM 887 O O . PRO A 1 124 ? -0.877 -35.685 -14.644 1.00 51.81 124 PRO A O 1
ATOM 890 N N . ASP A 1 125 ? -2.986 -34.948 -14.821 1.00 46.94 125 ASP A N 1
ATOM 891 C CA . ASP A 1 125 ? -2.941 -34.651 -16.248 1.00 46.94 125 ASP A CA 1
ATOM 892 C C . ASP A 1 125 ? -2.600 -33.164 -16.419 1.00 46.94 125 ASP A C 1
ATOM 894 O O . ASP A 1 125 ? -3.227 -32.272 -15.836 1.00 46.94 125 ASP A O 1
ATOM 898 N N . GLY A 1 126 ? -1.491 -32.914 -17.111 1.00 51.03 126 GLY A N 1
ATOM 899 C CA . GLY A 1 126 ? -0.847 -31.615 -17.213 1.00 51.03 126 GLY A CA 1
ATOM 900 C C . GLY A 1 126 ? -1.736 -30.562 -17.867 1.00 51.03 126 GLY A C 1
ATOM 901 O O . GLY A 1 126 ? -2.252 -30.754 -18.961 1.00 51.03 126 GLY A O 1
ATOM 902 N N . GLY A 1 127 ? -1.841 -29.405 -17.215 1.00 51.34 127 GLY A N 1
ATOM 903 C CA . GLY A 1 127 ? -2.505 -28.233 -17.781 1.00 51.34 127 GLY A CA 1
ATOM 904 C C . GLY A 1 127 ? -3.558 -27.628 -16.867 1.00 51.34 127 GLY A C 1
ATOM 905 O O . GLY A 1 127 ? -4.669 -27.345 -17.307 1.00 51.34 127 GLY A O 1
ATOM 906 N N . ALA A 1 128 ? -3.217 -27.367 -15.600 1.00 46.03 128 ALA A N 1
ATOM 907 C CA . ALA A 1 128 ? -3.941 -26.328 -14.876 1.00 46.03 128 ALA A CA 1
ATOM 908 C C . ALA A 1 128 ? -3.890 -25.054 -15.739 1.00 46.03 128 ALA A C 1
ATOM 910 O O . ALA A 1 128 ? -2.800 -24.727 -16.228 1.00 46.03 128 ALA A O 1
ATOM 911 N N . PRO A 1 129 ? -5.012 -24.333 -15.951 1.00 47.25 129 PRO A N 1
ATOM 912 C CA . PRO A 1 129 ? -4.935 -23.024 -16.575 1.00 47.25 129 PRO A CA 1
ATOM 913 C C . PRO A 1 129 ? -3.914 -22.257 -15.754 1.00 47.25 129 PRO A C 1
ATOM 915 O O . PRO A 1 129 ? -4.034 -22.202 -14.526 1.00 47.25 129 PRO A O 1
ATOM 918 N N . VAL A 1 130 ? -2.868 -21.764 -16.415 1.00 43.94 130 VAL A N 1
ATOM 919 C CA . VAL A 1 130 ? -1.883 -20.884 -15.803 1.00 43.94 130 VAL A CA 1
ATOM 920 C C . VAL A 1 130 ? -2.705 -19.726 -15.259 1.00 43.94 130 VAL A C 1
ATOM 922 O O . VAL A 1 130 ? -3.070 -18.822 -16.005 1.00 43.94 130 VAL A O 1
ATOM 925 N N . ARG A 1 131 ? -3.117 -19.804 -13.984 1.00 44.75 131 ARG A N 1
ATOM 926 C CA . ARG A 1 131 ? -3.703 -18.684 -13.259 1.00 44.75 131 ARG A CA 1
ATOM 927 C C . ARG A 1 131 ? -2.674 -17.608 -13.478 1.00 44.75 131 ARG A C 1
ATOM 929 O O . ARG A 1 131 ? -1.557 -17.791 -12.997 1.00 44.75 131 ARG A O 1
ATOM 936 N N . ALA A 1 132 ? -3.022 -16.604 -14.286 1.00 48.84 132 ALA A N 1
ATOM 937 C CA . ALA A 1 132 ? -2.148 -15.493 -14.610 1.00 48.84 132 ALA A CA 1
ATOM 938 C C . ALA A 1 132 ? -1.469 -15.114 -13.303 1.00 48.84 132 ALA A C 1
ATOM 940 O O . ALA A 1 132 ? -2.164 -14.758 -12.346 1.00 48.84 132 ALA A O 1
ATOM 941 N N . ALA A 1 133 ? -0.170 -15.410 -13.206 1.00 56.28 133 ALA A N 1
ATOM 942 C CA . ALA A 1 133 ? 0.543 -15.305 -11.951 1.00 56.28 133 ALA A CA 1
ATOM 943 C C . ALA A 1 133 ? 0.405 -13.842 -11.564 1.00 56.28 133 ALA A C 1
ATOM 945 O O . ALA A 1 133 ? 0.964 -12.988 -12.252 1.00 56.28 133 ALA A O 1
ATOM 946 N N . LYS A 1 134 ? -0.449 -13.551 -10.571 1.00 63.72 134 LYS A N 1
ATOM 947 C CA . LYS A 1 134 ? -0.698 -12.180 -10.140 1.00 63.72 134 LYS A CA 1
ATOM 948 C C . LYS A 1 134 ? 0.670 -11.623 -9.813 1.00 63.72 134 LYS A C 1
ATOM 950 O O . LYS A 1 134 ? 1.357 -12.164 -8.944 1.00 63.72 134 LYS A O 1
ATOM 955 N N . ILE A 1 135 ? 1.106 -10.664 -10.619 1.00 76.69 135 ILE A N 1
ATOM 956 C CA . ILE A 1 135 ? 2.489 -10.228 -10.584 1.00 76.69 135 ILE A CA 1
ATOM 957 C C . ILE A 1 135 ? 2.711 -9.647 -9.194 1.00 76.69 135 ILE A C 1
ATOM 959 O O . ILE A 1 135 ? 1.949 -8.785 -8.753 1.00 76.69 135 ILE A O 1
ATOM 963 N N . ALA A 1 136 ? 3.707 -10.184 -8.494 1.00 85.12 136 ALA A N 1
ATOM 964 C CA . ALA A 1 136 ? 3.982 -9.809 -7.119 1.00 85.12 136 ALA A CA 1
ATOM 965 C C . ALA A 1 136 ? 4.214 -8.297 -7.021 1.00 85.12 136 ALA A C 1
ATOM 967 O O . ALA A 1 136 ? 4.859 -7.703 -7.890 1.00 85.12 136 ALA A O 1
ATOM 968 N N . VAL A 1 137 ? 3.689 -7.688 -5.960 1.00 92.81 137 VAL A N 1
ATOM 969 C CA . VAL A 1 137 ? 3.961 -6.280 -5.677 1.00 92.81 137 VAL A CA 1
ATOM 970 C C . VAL A 1 137 ? 5.416 -6.160 -5.240 1.00 92.81 137 VAL A C 1
ATOM 972 O O . VAL A 1 137 ? 5.883 -6.919 -4.387 1.00 92.81 137 VAL A O 1
ATOM 975 N N . THR A 1 138 ? 6.146 -5.228 -5.846 1.00 95.44 138 THR A N 1
ATOM 976 C CA . THR A 1 138 ? 7.535 -4.947 -5.481 1.00 95.44 138 THR A CA 1
ATOM 977 C C . THR A 1 138 ? 7.605 -3.831 -4.440 1.00 95.44 138 THR A C 1
ATOM 979 O O . THR A 1 138 ? 6.688 -3.020 -4.299 1.00 95.44 138 THR A O 1
ATOM 982 N N . THR A 1 139 ? 8.720 -3.748 -3.712 1.00 96.25 139 THR A N 1
ATOM 983 C CA . THR A 1 139 ? 8.965 -2.642 -2.773 1.00 96.25 139 THR A CA 1
ATOM 984 C C . THR A 1 139 ? 8.966 -1.287 -3.480 1.00 96.25 139 THR A C 1
ATOM 986 O O . THR A 1 139 ? 8.507 -0.312 -2.896 1.00 96.25 139 THR A O 1
ATOM 989 N N . ALA A 1 140 ? 9.428 -1.2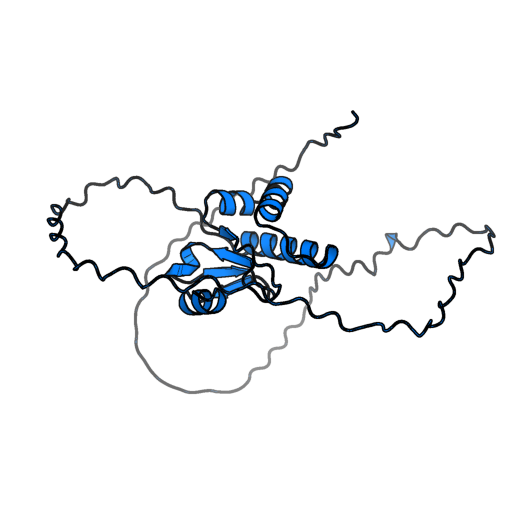27 -4.735 1.00 95.69 140 ALA A N 1
ATOM 990 C CA . ALA A 1 140 ? 9.417 -0.005 -5.537 1.00 95.69 140 ALA A CA 1
ATOM 991 C C . ALA A 1 140 ? 7.984 0.486 -5.801 1.00 95.69 140 ALA A C 1
ATOM 993 O O . ALA A 1 140 ? 7.706 1.660 -5.575 1.00 95.69 140 ALA A O 1
ATOM 994 N N . ASP A 1 141 ? 7.070 -0.424 -6.165 1.00 95.19 141 ASP A N 1
ATOM 995 C CA . ASP A 1 141 ? 5.651 -0.094 -6.371 1.00 95.19 141 ASP A CA 1
ATOM 996 C C . ASP A 1 141 ? 5.035 0.495 -5.089 1.00 95.19 141 ASP A C 1
ATOM 998 O O . ASP A 1 141 ? 4.351 1.515 -5.115 1.00 95.19 141 ASP A O 1
ATOM 1002 N N . MET A 1 142 ? 5.308 -0.130 -3.938 1.00 97.12 142 MET A N 1
ATOM 1003 C CA . MET A 1 142 ? 4.804 0.335 -2.641 1.00 97.12 142 MET A CA 1
ATOM 1004 C C . MET A 1 142 ? 5.420 1.668 -2.213 1.00 97.12 142 MET A C 1
ATOM 1006 O O . MET A 1 142 ? 4.733 2.491 -1.606 1.00 97.12 142 MET A O 1
ATOM 1010 N N . LEU A 1 143 ? 6.702 1.885 -2.517 1.00 97.06 143 LEU A N 1
ATOM 1011 C CA . LEU A 1 143 ? 7.410 3.116 -2.176 1.00 97.06 143 LEU A CA 1
ATOM 1012 C C . LEU A 1 143 ? 6.864 4.288 -2.985 1.00 97.06 143 LEU A C 1
ATOM 1014 O O . LEU A 1 143 ? 6.688 5.368 -2.437 1.00 97.06 143 LEU A O 1
ATOM 1018 N N . GLU A 1 144 ? 6.539 4.076 -4.256 1.00 95.56 144 GLU A N 1
ATOM 1019 C CA . GLU A 1 144 ? 5.940 5.107 -5.097 1.00 95.56 144 GLU A CA 1
ATOM 1020 C C . GLU A 1 144 ? 4.564 5.538 -4.572 1.00 95.56 144 GLU A C 1
ATOM 1022 O O . GLU A 1 144 ? 4.292 6.734 -4.441 1.00 95.56 144 GLU A O 1
ATOM 1027 N N . VAL A 1 145 ? 3.729 4.571 -4.171 1.00 96.50 145 VAL A N 1
ATOM 1028 C CA . VAL A 1 145 ? 2.452 4.852 -3.495 1.00 96.50 145 VAL A CA 1
ATOM 1029 C C . VAL A 1 145 ? 2.685 5.639 -2.203 1.00 96.50 145 VAL A C 1
ATOM 1031 O O . VAL A 1 145 ? 1.992 6.626 -1.955 1.00 96.50 145 VAL A O 1
ATOM 1034 N N . TRP A 1 146 ? 3.669 5.238 -1.393 1.00 97.19 146 TRP A N 1
ATOM 1035 C CA . TRP A 1 146 ? 4.011 5.922 -0.146 1.00 97.19 146 TRP A CA 1
ATOM 1036 C C . TRP A 1 146 ? 4.458 7.372 -0.378 1.00 97.19 146 TRP A C 1
ATOM 1038 O O . TRP A 1 146 ? 3.882 8.280 0.217 1.00 97.19 146 TRP A O 1
ATOM 1048 N N . VAL A 1 147 ? 5.417 7.605 -1.283 1.00 96.31 147 VAL A N 1
ATOM 1049 C CA . VAL A 1 147 ? 5.927 8.945 -1.622 1.00 96.31 147 VAL A CA 1
ATOM 1050 C C . VAL A 1 147 ? 4.800 9.839 -2.128 1.00 96.31 147 VAL A C 1
ATOM 1052 O O . VAL A 1 147 ? 4.708 11.000 -1.728 1.00 96.31 147 VAL A O 1
ATOM 1055 N N . PHE A 1 148 ? 3.920 9.309 -2.982 1.00 95.69 148 PHE A N 1
ATOM 1056 C CA . PHE A 1 148 ? 2.789 10.075 -3.493 1.00 95.69 148 PHE A CA 1
ATOM 1057 C C . PHE A 1 148 ? 1.853 10.526 -2.367 1.00 95.69 148 PHE A C 1
ATOM 1059 O O . PHE A 1 148 ? 1.498 11.705 -2.295 1.00 95.69 148 PHE A O 1
ATOM 1066 N N . ILE A 1 149 ? 1.459 9.600 -1.488 1.00 96.12 149 ILE A N 1
ATOM 1067 C CA . ILE A 1 149 ? 0.552 9.895 -0.375 1.00 96.12 149 ILE A CA 1
ATOM 1068 C C . ILE A 1 149 ? 1.198 10.887 0.591 1.00 96.12 149 ILE A C 1
ATOM 1070 O O . ILE A 1 149 ? 0.551 11.863 0.962 1.00 96.12 149 ILE A O 1
ATOM 1074 N N . GLU A 1 150 ? 2.471 10.696 0.931 1.00 95.75 150 GLU A N 1
ATOM 1075 C CA . GLU A 1 150 ? 3.210 11.562 1.850 1.00 95.75 150 GLU A CA 1
ATOM 1076 C C . GLU A 1 150 ? 3.353 12.987 1.298 1.00 95.75 150 GLU A C 1
ATOM 1078 O O . GLU A 1 150 ? 3.034 13.958 1.983 1.00 95.75 150 GLU A O 1
ATOM 1083 N N . HIS A 1 151 ? 3.742 13.138 0.028 1.00 95.56 151 HIS A N 1
ATOM 1084 C CA . HIS A 1 151 ? 3.856 14.452 -0.606 1.00 95.56 151 HIS A CA 1
ATOM 1085 C C . HIS A 1 151 ? 2.489 15.135 -0.745 1.00 95.56 151 HIS A C 1
ATOM 1087 O O . HIS A 1 151 ? 2.347 16.332 -0.480 1.00 95.56 151 HIS A O 1
ATOM 1093 N N . ARG A 1 152 ? 1.450 14.387 -1.140 1.00 95.06 152 ARG A N 1
ATOM 1094 C CA . ARG A 1 152 ? 0.107 14.949 -1.316 1.00 95.06 152 ARG A CA 1
ATOM 1095 C C . ARG A 1 152 ? -0.524 15.334 0.017 1.00 95.06 152 ARG A C 1
ATOM 1097 O O . ARG A 1 152 ? -1.109 16.415 0.103 1.00 95.06 152 ARG A O 1
ATOM 1104 N N . SER A 1 153 ? -0.377 14.496 1.039 1.00 94.44 153 SER A N 1
ATOM 1105 C CA . SER A 1 153 ? -0.845 14.783 2.394 1.00 94.44 153 SER A CA 1
ATOM 1106 C C . SER A 1 153 ? -0.075 15.942 3.016 1.00 94.44 153 SER A C 1
ATOM 1108 O O . SER A 1 153 ? -0.700 16.834 3.581 1.00 94.44 153 SER A O 1
ATOM 1110 N N . GLY A 1 154 ? 1.247 16.001 2.840 1.00 93.75 154 GLY A N 1
ATOM 1111 C CA . GLY A 1 154 ? 2.065 17.116 3.317 1.00 93.75 154 GLY A CA 1
ATOM 1112 C C . GLY A 1 154 ? 1.688 18.453 2.674 1.00 93.75 154 GLY A C 1
ATOM 1113 O O . GLY A 1 154 ? 1.634 19.467 3.361 1.00 93.75 154 GLY A O 1
ATOM 1114 N N . ALA A 1 155 ? 1.370 18.458 1.375 1.00 94.88 155 ALA A N 1
ATOM 1115 C CA . ALA A 1 155 ? 1.006 19.676 0.651 1.00 94.88 155 ALA A CA 1
ATOM 1116 C C . ALA A 1 155 ? -0.438 20.146 0.904 1.00 94.88 155 ALA A C 1
ATOM 1118 O O . ALA A 1 155 ? -0.696 21.346 0.924 1.00 94.88 155 ALA A O 1
ATOM 1119 N N . SER A 1 156 ? -1.392 19.220 1.042 1.00 92.88 156 SER A N 1
ATOM 1120 C CA . SER A 1 156 ? -2.820 19.553 1.186 1.00 92.88 156 SER A CA 1
ATOM 1121 C C . SER A 1 156 ? -3.317 19.564 2.632 1.00 92.88 156 SER A C 1
ATOM 1123 O O . SER A 1 156 ? -4.392 20.094 2.901 1.00 92.88 156 SER A O 1
ATOM 1125 N N . GLY A 1 157 ? -2.569 18.959 3.557 1.00 92.94 157 GLY A N 1
ATOM 1126 C CA . GLY A 1 157 ? -3.009 18.707 4.928 1.00 92.94 157 GLY A CA 1
ATOM 1127 C C . GLY A 1 157 ? -4.093 17.629 5.045 1.00 92.94 157 GLY A C 1
ATOM 1128 O O . GLY A 1 157 ? -4.530 17.332 6.154 1.00 92.94 157 GLY A O 1
ATOM 1129 N N . THR A 1 158 ? -4.533 17.027 3.934 1.00 93.62 158 THR A N 1
ATOM 1130 C CA . THR A 1 158 ? -5.582 16.003 3.902 1.00 93.62 158 THR A CA 1
ATOM 1131 C C . THR A 1 158 ? -5.080 14.721 3.244 1.00 93.62 158 THR A C 1
ATOM 1133 O O . THR A 1 158 ? -4.221 14.736 2.362 1.00 93.62 158 THR A O 1
ATOM 1136 N N . MET A 1 159 ? -5.588 13.572 3.696 1.00 95.50 159 MET A N 1
ATOM 1137 C CA . MET A 1 159 ? -5.236 12.287 3.091 1.00 95.50 159 MET A CA 1
ATOM 1138 C C . MET A 1 159 ? -5.924 12.135 1.728 1.00 95.50 159 MET A C 1
ATOM 1140 O O . MET A 1 159 ? -7.139 12.335 1.644 1.00 95.50 159 MET A O 1
ATOM 1144 N N . PRO A 1 160 ? -5.188 11.761 0.666 1.00 95.69 160 PRO A N 1
ATOM 1145 C CA . PRO A 1 160 ? -5.780 11.560 -0.647 1.00 95.69 160 PRO A CA 1
ATOM 1146 C C . PRO A 1 160 ? -6.707 10.340 -0.655 1.00 95.69 160 PRO A C 1
ATOM 1148 O O . PRO A 1 160 ? -6.442 9.310 -0.032 1.00 95.69 160 PRO A O 1
ATOM 1151 N N . THR A 1 161 ? -7.797 10.442 -1.407 1.00 95.69 161 THR A N 1
ATOM 1152 C CA . THR A 1 161 ? -8.736 9.338 -1.615 1.00 95.69 161 THR A CA 1
ATOM 1153 C C . THR A 1 161 ? -8.127 8.250 -2.503 1.00 95.69 161 THR A C 1
ATOM 1155 O O . THR A 1 161 ? -7.216 8.493 -3.297 1.00 95.69 161 THR A O 1
ATOM 1158 N N . GLN A 1 162 ? -8.672 7.031 -2.439 1.00 95.44 162 GLN A N 1
ATOM 1159 C CA . GLN A 1 162 ? -8.206 5.913 -3.274 1.00 95.44 162 GLN A CA 1
ATOM 1160 C C . GLN A 1 162 ? -8.263 6.237 -4.778 1.00 95.44 162 GLN A C 1
ATOM 1162 O O . GLN A 1 162 ? -7.359 5.870 -5.527 1.00 95.44 162 GLN A O 1
ATOM 1167 N N . SER A 1 163 ? -9.302 6.962 -5.211 1.00 95.38 163 SER A N 1
ATOM 1168 C CA . SER A 1 163 ? -9.460 7.388 -6.606 1.00 95.38 163 SER A CA 1
ATOM 1169 C C . SER A 1 163 ? -8.379 8.384 -7.023 1.00 95.38 163 SER A C 1
ATOM 1171 O O . SER A 1 163 ? -7.844 8.278 -8.124 1.00 95.38 163 SER A O 1
ATOM 1173 N N . GLU A 1 164 ? -8.038 9.342 -6.160 1.00 95.38 164 GLU A N 1
ATOM 1174 C CA . GLU A 1 164 ? -6.983 10.321 -6.442 1.00 95.38 164 GLU A CA 1
ATOM 1175 C C . GLU A 1 164 ? -5.611 9.658 -6.526 1.00 95.38 164 GLU A C 1
ATOM 1177 O O . GLU A 1 164 ? -4.853 9.956 -7.447 1.00 95.38 164 GLU A O 1
ATOM 1182 N N . ILE A 1 165 ? -5.318 8.721 -5.617 1.00 96.19 165 ILE A N 1
ATOM 1183 C CA . ILE A 1 165 ? -4.080 7.934 -5.653 1.00 96.19 165 ILE A CA 1
ATOM 1184 C C . ILE A 1 165 ? -3.999 7.164 -6.973 1.00 96.19 165 ILE A C 1
ATOM 1186 O O . ILE A 1 165 ? -3.020 7.296 -7.702 1.00 96.19 165 ILE A O 1
ATOM 1190 N N . HIS A 1 166 ? -5.045 6.422 -7.341 1.00 95.94 166 HIS A N 1
ATOM 1191 C CA . HIS A 1 166 ? -5.058 5.662 -8.590 1.00 95.94 166 HIS A CA 1
ATOM 1192 C C . HIS A 1 166 ? -4.912 6.556 -9.835 1.00 95.94 166 HIS A C 1
ATOM 1194 O O . HIS A 1 166 ? -4.133 6.240 -10.737 1.00 95.94 166 HIS A O 1
ATOM 1200 N N . GLN A 1 167 ? -5.620 7.691 -9.892 1.00 96.62 167 GLN A N 1
ATOM 1201 C CA . GLN A 1 167 ? -5.489 8.639 -11.003 1.00 96.62 167 GLN A CA 1
ATOM 1202 C C . GLN A 1 167 ? -4.080 9.223 -11.095 1.00 96.62 167 GLN A C 1
ATOM 1204 O O . GLN A 1 167 ? -3.548 9.354 -12.197 1.00 96.62 167 GLN A O 1
ATOM 1209 N N . ALA A 1 168 ? -3.463 9.558 -9.964 1.00 95.06 168 ALA A N 1
ATOM 1210 C CA . ALA A 1 168 ? -2.113 10.094 -9.947 1.00 95.06 168 ALA A CA 1
ATOM 1211 C C . ALA A 1 168 ? -1.073 9.064 -10.401 1.00 95.06 168 ALA A C 1
ATOM 1213 O O . ALA A 1 168 ? -0.232 9.397 -11.233 1.00 95.06 168 ALA A O 1
ATOM 1214 N N . LEU A 1 169 ? -1.179 7.814 -9.939 1.00 95.38 169 LEU A N 1
ATOM 1215 C CA . LEU A 1 169 ? -0.316 6.716 -10.388 1.00 95.38 169 LEU A CA 1
ATOM 1216 C C . LEU A 1 169 ? -0.479 6.462 -11.892 1.00 95.38 169 LEU A C 1
ATOM 1218 O O . LEU A 1 169 ? 0.508 6.313 -12.607 1.00 95.38 169 LEU A O 1
ATOM 1222 N N . THR A 1 170 ? -1.718 6.493 -12.394 1.00 96.75 170 THR A N 1
ATOM 1223 C CA . THR A 1 170 ? -2.003 6.349 -13.831 1.00 96.75 170 THR A CA 1
ATOM 1224 C C . THR A 1 170 ? -1.382 7.495 -14.631 1.00 96.75 170 THR A C 1
ATOM 1226 O O . THR A 1 170 ? -0.739 7.270 -15.652 1.00 96.75 170 THR A O 1
ATOM 1229 N N . LYS A 1 171 ? -1.528 8.736 -14.153 1.00 96.00 171 LYS A N 1
ATOM 1230 C CA . LYS A 1 171 ? -0.949 9.924 -14.792 1.00 96.00 171 LYS A CA 1
ATOM 1231 C C . LYS A 1 171 ? 0.583 9.893 -14.786 1.00 96.00 171 LYS A C 1
ATOM 1233 O O . LYS A 1 171 ? 1.195 10.346 -15.747 1.00 96.00 171 LYS A O 1
ATOM 1238 N N . GLY A 1 172 ? 1.184 9.352 -13.728 1.00 93.38 172 GLY A N 1
ATOM 1239 C CA . GLY A 1 172 ? 2.626 9.135 -13.609 1.00 93.38 172 GLY A CA 1
ATOM 1240 C C . GLY A 1 172 ? 3.158 7.952 -14.420 1.00 93.38 172 GLY A C 1
ATOM 1241 O O . GLY A 1 172 ? 4.367 7.769 -14.471 1.00 93.38 172 GLY A O 1
ATOM 1242 N N . SER A 1 173 ? 2.287 7.165 -15.070 1.00 93.88 173 SER A N 1
ATOM 1243 C CA . SER A 1 173 ? 2.652 5.893 -15.719 1.00 93.88 173 SER A CA 1
ATOM 1244 C C . SER A 1 173 ? 3.364 4.918 -14.769 1.00 93.88 173 SER A C 1
ATOM 1246 O O . SER A 1 173 ? 4.267 4.186 -15.170 1.00 93.88 173 SER A O 1
ATOM 1248 N N . SER A 1 174 ? 2.950 4.918 -13.499 1.00 95.00 174 SER A N 1
ATOM 1249 C CA . SER A 1 174 ? 3.492 4.038 -12.469 1.00 95.00 174 SER A CA 1
ATOM 1250 C C . SER A 1 174 ? 3.037 2.589 -12.682 1.00 95.00 174 SER A C 1
ATOM 1252 O O . SER A 1 174 ? 1.833 2.356 -12.849 1.00 95.00 174 SER A O 1
ATOM 1254 N N . PRO A 1 175 ? 3.931 1.591 -12.560 1.00 93.00 175 PRO A N 1
ATOM 1255 C CA . PRO A 1 175 ? 3.541 0.178 -12.529 1.00 93.00 175 PRO A CA 1
ATOM 1256 C C . PRO A 1 175 ? 2.613 -0.164 -11.350 1.00 93.00 175 PRO A C 1
ATOM 1258 O O . PRO A 1 175 ? 1.852 -1.134 -11.420 1.00 93.00 175 PRO A O 1
ATOM 1261 N N . ALA A 1 176 ? 2.601 0.644 -10.284 1.00 94.44 176 ALA A N 1
ATOM 1262 C CA . ALA A 1 176 ? 1.685 0.466 -9.163 1.00 94.44 176 ALA A CA 1
ATOM 1263 C C . ALA A 1 176 ? 0.215 0.703 -9.558 1.00 94.44 176 ALA A C 1
ATOM 1265 O O . ALA A 1 176 ? -0.676 0.120 -8.937 1.00 94.44 176 ALA A O 1
ATOM 1266 N N . ALA A 1 177 ? -0.060 1.495 -10.604 1.00 95.56 177 ALA A N 1
ATOM 1267 C CA . ALA A 1 177 ? -1.422 1.713 -11.101 1.00 95.56 177 ALA A CA 1
ATOM 1268 C C . ALA A 1 177 ? -2.067 0.395 -11.559 1.00 95.56 177 ALA A C 1
ATOM 1270 O O . ALA A 1 177 ? -3.189 0.078 -11.157 1.00 95.56 177 ALA A O 1
ATOM 1271 N N . ASP A 1 178 ? -1.322 -0.420 -12.311 1.00 94.50 178 ASP A N 1
ATOM 1272 C CA . ASP A 1 178 ? -1.781 -1.741 -12.743 1.00 94.50 178 ASP A CA 1
ATOM 1273 C C . ASP A 1 178 ? -1.980 -2.676 -11.545 1.00 94.50 178 ASP A C 1
ATOM 1275 O O . ASP A 1 178 ? -2.964 -3.405 -11.480 1.00 94.50 178 ASP A O 1
ATOM 1279 N N . ARG A 1 179 ? -1.114 -2.603 -10.523 1.00 94.69 179 ARG A N 1
ATOM 1280 C CA . ARG A 1 179 ? -1.259 -3.414 -9.298 1.00 94.69 179 ARG A CA 1
ATOM 1281 C C . ARG A 1 179 ? -2.519 -3.076 -8.510 1.00 94.69 179 ARG A C 1
ATOM 1283 O O . ARG A 1 179 ? -3.144 -3.992 -7.968 1.00 94.69 179 ARG A O 1
ATOM 1290 N N . VAL A 1 180 ? -2.878 -1.794 -8.443 1.00 95.00 180 VAL A N 1
ATOM 1291 C CA . VAL A 1 180 ? -4.132 -1.327 -7.834 1.00 95.00 180 VAL A CA 1
ATOM 1292 C C . VAL A 1 180 ? -5.323 -1.829 -8.646 1.00 95.00 180 VAL A C 1
ATOM 1294 O O . VAL A 1 180 ? -6.251 -2.407 -8.083 1.00 95.00 180 VAL A O 1
ATOM 1297 N N . LYS A 1 181 ? -5.276 -1.676 -9.973 1.00 94.00 181 LYS A N 1
ATOM 1298 C CA . LYS A 1 181 ? -6.337 -2.111 -10.891 1.00 94.00 181 LYS A CA 1
ATOM 1299 C C . LYS A 1 181 ? -6.563 -3.628 -10.868 1.00 94.00 181 LYS A C 1
ATOM 1301 O O . LYS A 1 181 ? -7.706 -4.075 -10.837 1.00 94.00 181 LYS A O 1
ATOM 1306 N N . ASP A 1 182 ? -5.490 -4.412 -10.812 1.00 91.94 182 ASP A N 1
ATOM 1307 C CA . ASP A 1 182 ? -5.515 -5.880 -10.729 1.00 91.94 182 ASP A CA 1
ATOM 1308 C C . ASP A 1 182 ? -5.930 -6.400 -9.336 1.00 91.94 182 ASP A C 1
ATOM 1310 O O . ASP A 1 182 ? -6.106 -7.611 -9.117 1.00 91.94 182 ASP A O 1
ATOM 1314 N N . GLY A 1 183 ? -6.042 -5.492 -8.360 1.00 92.88 183 GLY A N 1
ATOM 1315 C CA . GLY A 1 183 ? -6.340 -5.801 -6.966 1.00 92.88 183 GLY A CA 1
ATOM 1316 C C . GLY A 1 183 ? -5.229 -6.587 -6.269 1.00 92.88 183 GLY A C 1
ATOM 1317 O O . GLY A 1 183 ? -5.502 -7.325 -5.320 1.00 92.88 183 GLY A O 1
ATOM 1318 N N . THR A 1 184 ? -3.987 -6.488 -6.749 1.00 94.88 184 THR A N 1
ATOM 1319 C CA . THR A 1 184 ? -2.818 -7.078 -6.073 1.00 94.88 184 THR A CA 1
ATOM 1320 C C . THR A 1 184 ? -2.275 -6.131 -4.999 1.00 94.88 184 THR A C 1
ATOM 1322 O O . THR A 1 184 ? -1.768 -6.590 -3.978 1.00 94.88 184 THR A O 1
ATOM 1325 N N . LEU A 1 185 ? -2.456 -4.821 -5.186 1.00 95.88 185 LEU A N 1
ATOM 1326 C CA . LEU A 1 185 ? -2.203 -3.776 -4.198 1.00 95.88 185 LEU A CA 1
ATOM 1327 C C . LEU A 1 185 ? -3.546 -3.180 -3.764 1.00 95.88 185 LEU A C 1
ATOM 1329 O O . LEU A 1 185 ? -4.302 -2.668 -4.586 1.00 95.88 185 LEU A O 1
ATOM 1333 N N . ALA A 1 186 ? -3.859 -3.266 -2.476 1.00 95.94 186 ALA A N 1
ATOM 1334 C CA . ALA A 1 186 ? -5.087 -2.737 -1.905 1.00 95.94 186 ALA A CA 1
ATOM 1335 C C . ALA A 1 186 ? -4.816 -1.389 -1.229 1.00 95.94 186 ALA A C 1
ATOM 1337 O O . ALA A 1 186 ? -4.011 -1.296 -0.301 1.00 95.94 186 ALA A O 1
ATOM 1338 N N . LEU A 1 187 ? -5.524 -0.348 -1.669 1.00 96.81 187 LEU A N 1
ATOM 1339 C CA . LEU A 1 187 ? -5.552 0.949 -0.995 1.00 96.81 187 LEU A CA 1
ATOM 1340 C C . LEU A 1 187 ? -6.588 0.888 0.135 1.00 96.81 187 LEU A C 1
ATOM 1342 O O . LEU A 1 187 ? -7.712 0.439 -0.080 1.00 96.81 187 LEU A O 1
ATOM 1346 N N . THR A 1 188 ? -6.235 1.321 1.345 1.00 94.88 188 THR A N 1
ATOM 1347 C CA . THR A 1 188 ? -7.175 1.324 2.485 1.00 94.88 188 THR A CA 1
ATOM 1348 C C . THR A 1 188 ? -8.114 2.520 2.448 1.00 94.88 188 THR A C 1
ATOM 1350 O O . THR A 1 188 ? -9.242 2.422 2.920 1.00 94.88 188 THR A O 1
ATOM 1353 N N . GLY A 1 189 ? -7.680 3.638 1.855 1.00 91.44 189 GLY A N 1
ATOM 1354 C CA . GLY A 1 189 ? -8.391 4.915 1.943 1.00 91.44 189 GLY A CA 1
ATOM 1355 C C . GLY A 1 189 ? -8.381 5.493 3.359 1.00 91.44 189 GLY A C 1
ATOM 1356 O O . GLY A 1 189 ? -9.331 6.167 3.746 1.00 91.44 189 GLY A O 1
ATOM 1357 N N . ALA A 1 190 ? -7.351 5.178 4.149 1.00 91.62 190 ALA A N 1
ATOM 1358 C CA . ALA A 1 190 ? -7.227 5.702 5.498 1.00 91.62 190 ALA A CA 1
ATOM 1359 C C . ALA A 1 190 ? -7.176 7.238 5.496 1.00 91.62 190 ALA A C 1
ATOM 1361 O O . ALA A 1 190 ? -6.430 7.849 4.734 1.00 91.62 190 ALA A O 1
ATOM 1362 N N . THR A 1 191 ? -7.958 7.848 6.383 1.00 90.12 191 THR A N 1
ATOM 1363 C CA . THR A 1 191 ? -8.019 9.305 6.577 1.00 90.12 191 THR A CA 1
ATOM 1364 C C . THR A 1 191 ? -7.013 9.810 7.609 1.00 90.12 191 THR A C 1
ATOM 1366 O O . THR A 1 191 ? -6.806 11.013 7.733 1.00 90.12 191 THR A O 1
ATOM 1369 N N . VAL A 1 192 ? -6.384 8.888 8.340 1.00 91.06 192 VAL A N 1
ATOM 1370 C CA . VAL A 1 192 ? -5.446 9.152 9.431 1.00 91.06 192 VAL A CA 1
ATOM 1371 C C . VAL A 1 192 ? -4.032 8.798 8.974 1.00 91.06 192 VAL A C 1
ATOM 1373 O O . VAL A 1 192 ? -3.815 7.743 8.369 1.00 91.06 192 VAL A O 1
ATOM 1376 N N . ARG A 1 193 ? -3.060 9.663 9.276 1.00 89.06 193 ARG A N 1
ATOM 1377 C CA . ARG A 1 193 ? -1.678 9.525 8.794 1.00 89.06 193 ARG A CA 1
ATOM 1378 C C . ARG A 1 193 ? -0.978 8.311 9.399 1.00 89.06 193 ARG A C 1
ATOM 1380 O O . ARG A 1 193 ? -0.225 7.638 8.715 1.00 89.06 193 ARG A O 1
ATOM 1387 N N . GLU A 1 194 ? -1.295 7.965 10.636 1.00 90.81 194 GLU A N 1
ATOM 1388 C CA . GLU A 1 194 ? -0.708 6.854 11.394 1.00 90.81 194 GLU A CA 1
ATOM 1389 C C . GLU A 1 194 ? -1.231 5.472 10.953 1.00 90.81 194 GLU A C 1
ATOM 1391 O O . GLU A 1 194 ? -0.775 4.437 11.442 1.00 90.81 194 GLU A O 1
ATOM 1396 N N . SER A 1 195 ? -2.205 5.429 10.041 1.00 94.50 195 SER A N 1
ATOM 1397 C CA . SER A 1 195 ? -2.813 4.184 9.569 1.00 94.50 195 SER A CA 1
ATOM 1398 C C . SER A 1 195 ? -2.009 3.504 8.459 1.00 94.50 195 SER A C 1
ATOM 1400 O O . SER A 1 195 ? -1.097 4.069 7.859 1.00 94.50 195 SER A O 1
ATOM 1402 N N . VAL A 1 196 ? -2.382 2.262 8.148 1.00 96.44 196 VAL A N 1
ATOM 1403 C CA . VAL A 1 196 ? -1.938 1.589 6.922 1.00 96.44 196 VAL A CA 1
ATOM 1404 C C . VAL A 1 196 ? -2.606 2.268 5.733 1.00 96.44 196 VAL A C 1
ATOM 1406 O O . VAL A 1 196 ? -3.833 2.340 5.697 1.00 96.44 196 VAL A O 1
ATOM 1409 N N . TRP A 1 197 ? -1.833 2.749 4.762 1.00 96.50 197 TRP A N 1
ATOM 1410 C CA . TRP A 1 197 ? -2.351 3.452 3.580 1.00 96.50 197 TRP A CA 1
ATOM 1411 C C . TRP A 1 197 ? -2.570 2.514 2.397 1.00 96.50 197 TRP A C 1
ATOM 1413 O O . TRP A 1 197 ? -3.562 2.613 1.671 1.00 96.50 197 TRP A O 1
ATOM 1423 N N . ALA A 1 198 ? -1.652 1.569 2.226 1.00 97.38 198 ALA A N 1
ATOM 1424 C CA . ALA A 1 198 ? -1.750 0.525 1.225 1.00 97.38 198 ALA A CA 1
ATOM 1425 C C . ALA A 1 198 ? -1.104 -0.760 1.735 1.00 97.38 198 ALA A C 1
ATOM 1427 O O . ALA A 1 198 ? -0.179 -0.725 2.543 1.00 97.38 198 ALA A O 1
ATOM 1428 N N . TYR A 1 199 ? -1.575 -1.901 1.255 1.00 97.19 199 TYR A N 1
ATOM 1429 C CA . TYR A 1 199 ? -0.977 -3.196 1.553 1.00 97.19 199 TYR A CA 1
ATOM 1430 C C . TYR A 1 199 ? -1.119 -4.129 0.357 1.00 97.19 199 TYR A C 1
ATOM 1432 O O . TYR A 1 199 ? -2.042 -4.011 -0.449 1.00 97.19 199 TYR A O 1
ATOM 1440 N N . GLU A 1 200 ? -0.210 -5.087 0.242 1.00 96.31 200 GLU A N 1
ATOM 1441 C CA . GLU A 1 200 ? -0.341 -6.143 -0.750 1.00 96.31 200 GLU A CA 1
ATOM 1442 C C . GLU A 1 200 ? -1.507 -7.073 -0.387 1.00 96.31 200 GLU A C 1
ATOM 1444 O O . GLU A 1 200 ? -1.613 -7.528 0.746 1.00 96.31 200 GLU A O 1
ATOM 1449 N N . THR A 1 201 ? -2.379 -7.427 -1.330 1.00 95.12 201 THR A N 1
ATOM 1450 C CA . THR A 1 201 ? -3.584 -8.224 -1.038 1.00 95.12 201 THR A CA 1
ATOM 1451 C C . THR A 1 201 ? -3.260 -9.576 -0.387 1.00 95.12 201 THR A C 1
ATOM 1453 O O . THR A 1 201 ? -3.987 -10.010 0.511 1.00 95.12 201 THR A O 1
ATOM 1456 N N . ARG A 1 202 ? -2.135 -10.210 -0.762 1.00 93.44 202 ARG A N 1
ATOM 1457 C CA . ARG A 1 202 ? -1.638 -11.448 -0.121 1.00 93.44 202 ARG A CA 1
ATOM 1458 C C . ARG A 1 202 ? -1.162 -11.233 1.321 1.00 93.44 202 ARG A C 1
ATOM 1460 O O . ARG A 1 202 ? -1.163 -12.168 2.113 1.00 93.44 202 ARG A O 1
ATOM 1467 N N . ALA A 1 203 ? -0.830 -9.999 1.707 1.00 94.44 203 ALA A N 1
ATOM 1468 C CA . ALA A 1 203 ? -0.374 -9.692 3.058 1.00 94.44 203 ALA A CA 1
ATOM 1469 C C . ALA A 1 203 ? -1.442 -9.953 4.125 1.00 94.44 203 ALA A C 1
ATOM 1471 O O . ALA A 1 203 ? -1.108 -10.185 5.284 1.00 94.44 203 ALA A O 1
ATOM 1472 N N . ARG A 1 204 ? -2.729 -9.992 3.750 1.00 92.75 204 ARG A N 1
ATOM 1473 C CA . ARG A 1 204 ? -3.812 -10.360 4.678 1.00 92.75 204 ARG A CA 1
ATOM 1474 C C . ARG A 1 204 ? -3.788 -11.827 5.099 1.00 92.75 204 ARG A C 1
ATOM 1476 O O . ARG A 1 204 ? -4.335 -12.141 6.159 1.00 92.75 204 ARG A O 1
ATOM 1483 N N . THR A 1 205 ? -3.232 -12.707 4.271 1.00 92.94 205 THR A N 1
ATOM 1484 C CA . THR A 1 205 ? -3.155 -14.149 4.534 1.00 92.94 205 THR A CA 1
ATOM 1485 C C . THR A 1 205 ? -1.774 -14.547 5.021 1.00 92.94 205 THR A C 1
ATOM 1487 O O . THR A 1 205 ? -1.677 -15.184 6.065 1.00 92.94 205 THR A O 1
ATOM 1490 N N . ASP A 1 206 ? -0.726 -14.102 4.330 1.00 93.44 206 ASP A N 1
ATOM 1491 C CA . ASP A 1 206 ? 0.634 -14.628 4.507 1.00 93.44 206 ASP A CA 1
ATOM 1492 C C . ASP A 1 206 ? 1.617 -13.596 5.087 1.00 93.44 206 ASP A C 1
ATOM 1494 O O . ASP A 1 206 ? 2.763 -13.918 5.390 1.00 93.44 206 ASP A O 1
ATOM 1498 N N . GLY A 1 207 ? 1.173 -12.351 5.275 1.00 93.38 207 GLY A N 1
ATOM 1499 C CA . GLY A 1 207 ? 2.067 -11.220 5.503 1.00 93.38 207 GLY A CA 1
ATOM 1500 C C . GLY A 1 207 ? 2.703 -10.728 4.201 1.00 93.38 207 GLY A C 1
ATOM 1501 O O . GLY A 1 207 ? 2.584 -11.347 3.141 1.00 93.38 207 GLY A O 1
ATOM 1502 N N . GLY A 1 208 ? 3.298 -9.544 4.243 1.00 95.62 208 GLY A N 1
ATOM 1503 C CA . GLY A 1 208 ? 3.836 -8.916 3.042 1.00 95.62 208 GLY A CA 1
ATOM 1504 C C . GLY A 1 208 ? 4.079 -7.427 3.199 1.00 95.62 208 GLY A C 1
ATOM 1505 O O . GLY A 1 208 ? 4.164 -6.911 4.314 1.00 95.62 208 GLY A O 1
ATOM 1506 N N . LEU A 1 209 ? 4.210 -6.752 2.059 1.00 97.50 209 LEU A N 1
ATOM 1507 C CA . LEU A 1 209 ? 4.552 -5.338 2.009 1.00 97.50 209 LEU A CA 1
ATOM 1508 C C . LEU A 1 209 ? 3.350 -4.460 2.353 1.00 97.50 209 LEU A C 1
ATOM 1510 O O . LEU A 1 209 ? 2.235 -4.658 1.858 1.00 97.50 209 LEU A O 1
ATOM 1514 N N . VAL A 1 210 ? 3.610 -3.458 3.183 1.00 97.38 210 VAL A N 1
ATOM 1515 C CA . VAL A 1 210 ? 2.634 -2.498 3.684 1.00 97.38 210 VAL A CA 1
ATOM 1516 C C . VAL A 1 210 ? 3.252 -1.105 3.640 1.00 97.38 210 VAL A C 1
ATOM 1518 O O . VAL A 1 210 ? 4.385 -0.916 4.069 1.00 97.38 210 VAL A O 1
ATOM 1521 N N . ALA A 1 211 ? 2.509 -0.129 3.123 1.00 97.50 211 ALA A N 1
ATOM 1522 C CA . ALA A 1 211 ? 2.866 1.283 3.178 1.00 97.50 211 ALA A CA 1
ATOM 1523 C C . ALA A 1 211 ? 2.123 1.941 4.346 1.00 97.50 211 ALA A C 1
ATOM 1525 O O . ALA A 1 211 ? 0.889 1.898 4.418 1.00 97.50 211 ALA A O 1
ATOM 1526 N N . SER A 1 212 ? 2.884 2.542 5.255 1.00 96.50 212 SER A N 1
ATOM 1527 C CA . SER A 1 212 ? 2.403 3.264 6.435 1.00 96.50 212 SER A CA 1
ATOM 1528 C C . SER A 1 212 ? 3.173 4.578 6.600 1.00 96.50 212 SER A C 1
ATOM 1530 O O . SER A 1 212 ? 4.089 4.865 5.834 1.00 96.50 212 SER A O 1
ATOM 1532 N N . GLN A 1 213 ? 2.881 5.354 7.645 1.00 94.94 213 GLN A N 1
ATOM 1533 C CA . GLN A 1 213 ? 3.665 6.548 7.997 1.00 94.94 213 GLN A CA 1
ATOM 1534 C C . GLN A 1 213 ? 5.179 6.294 8.098 1.00 94.94 213 GLN A C 1
ATOM 1536 O O . GLN A 1 213 ? 5.974 7.191 7.836 1.00 94.94 213 GLN A O 1
ATOM 1541 N N . LYS A 1 214 ? 5.593 5.077 8.472 1.00 95.62 214 LYS A N 1
ATOM 1542 C CA . LYS A 1 214 ? 7.009 4.718 8.646 1.00 95.62 214 LYS A CA 1
ATOM 1543 C C . LYS A 1 214 ? 7.721 4.380 7.333 1.00 95.62 214 LYS A C 1
ATOM 1545 O O . LYS A 1 214 ? 8.898 4.033 7.365 1.00 95.62 214 LYS A O 1
ATOM 1550 N N . GLY A 1 215 ? 7.024 4.448 6.202 1.00 96.62 215 GLY A N 1
ATOM 1551 C CA . GLY A 1 215 ? 7.525 3.991 4.913 1.00 96.62 215 GLY A CA 1
ATOM 1552 C C . GLY A 1 215 ? 6.918 2.655 4.508 1.00 96.62 215 GLY A C 1
ATOM 1553 O O . GLY A 1 215 ? 5.798 2.304 4.888 1.00 96.62 215 GLY A O 1
ATOM 1554 N N . VAL A 1 216 ? 7.678 1.909 3.711 1.00 97.69 216 VAL A N 1
ATOM 1555 C CA . VAL A 1 216 ? 7.314 0.557 3.287 1.00 97.69 216 VAL A CA 1
ATOM 1556 C C . VAL A 1 216 ? 7.943 -0.444 4.247 1.00 97.69 216 VAL A C 1
ATOM 1558 O O . VAL A 1 216 ? 9.163 -0.570 4.313 1.00 97.69 216 VAL A O 1
ATOM 1561 N N . GLU A 1 217 ? 7.109 -1.168 4.981 1.00 97.25 217 GLU A N 1
ATOM 1562 C CA . GLU A 1 217 ? 7.522 -2.196 5.936 1.00 97.25 217 GLU A CA 1
ATOM 1563 C C . GLU A 1 217 ? 6.904 -3.551 5.566 1.00 97.25 217 GLU A C 1
ATOM 1565 O O . GLU A 1 217 ? 5.886 -3.629 4.875 1.00 97.25 217 GLU A O 1
ATOM 1570 N N . THR A 1 218 ? 7.536 -4.640 6.004 1.00 97.06 218 THR A N 1
ATOM 1571 C CA . THR A 1 218 ? 6.952 -5.982 5.885 1.00 97.06 218 THR A CA 1
ATOM 1572 C C . THR A 1 218 ? 6.258 -6.316 7.195 1.00 97.06 218 THR A C 1
ATOM 1574 O O . THR A 1 218 ? 6.909 -6.316 8.236 1.00 97.06 218 THR A O 1
ATOM 1577 N N . LEU A 1 219 ? 4.957 -6.598 7.147 1.00 96.19 219 LEU A N 1
ATOM 1578 C CA . LEU A 1 219 ? 4.174 -6.993 8.319 1.00 96.19 219 LEU A CA 1
ATOM 1579 C C . LEU A 1 219 ? 3.691 -8.430 8.186 1.00 96.19 219 LEU A C 1
ATOM 1581 O O . LEU A 1 219 ? 3.372 -8.894 7.087 1.00 96.19 219 LEU A O 1
ATOM 1585 N N . SER A 1 220 ? 3.574 -9.119 9.319 1.00 97.06 220 SER A N 1
ATOM 1586 C CA . SER A 1 220 ? 2.855 -10.388 9.371 1.00 97.06 220 SER A CA 1
ATOM 1587 C C . SER A 1 220 ? 1.350 -10.176 9.160 1.00 97.06 220 SER A C 1
ATOM 1589 O O . SER A 1 220 ? 0.797 -9.103 9.427 1.00 97.06 220 SER A O 1
ATOM 1591 N N . ALA A 1 221 ? 0.650 -11.227 8.726 1.00 96.06 221 ALA A N 1
ATOM 1592 C CA . ALA A 1 221 ? -0.803 -11.182 8.560 1.00 96.06 221 ALA A CA 1
ATOM 1593 C C . ALA A 1 221 ? -1.542 -10.827 9.864 1.00 96.06 221 ALA A C 1
ATOM 1595 O O . ALA A 1 221 ? -2.590 -10.180 9.825 1.00 96.06 221 ALA A O 1
ATOM 1596 N N . ALA A 1 222 ? -1.004 -11.242 11.017 1.00 95.88 222 ALA A N 1
ATOM 1597 C CA . ALA A 1 222 ? -1.569 -10.932 12.327 1.00 95.88 222 ALA A CA 1
ATOM 1598 C C . ALA A 1 222 ? -1.432 -9.439 12.659 1.00 95.88 222 ALA A C 1
ATOM 1600 O O . ALA A 1 222 ? -2.417 -8.797 13.012 1.00 95.88 222 ALA A O 1
ATOM 1601 N N . GLU A 1 223 ? -0.244 -8.861 12.473 1.00 95.81 223 GLU A N 1
ATOM 1602 C CA . GLU A 1 223 ? -0.004 -7.434 12.722 1.00 95.81 223 GLU A CA 1
ATOM 1603 C C . GLU A 1 223 ? -0.818 -6.542 11.787 1.00 95.81 223 GLU A C 1
ATOM 1605 O O . GLU A 1 223 ? -1.378 -5.535 12.223 1.00 95.81 223 GLU A O 1
ATOM 1610 N N . LEU A 1 224 ? -0.926 -6.925 10.510 1.00 95.69 224 LEU A N 1
ATOM 1611 C CA . LEU A 1 224 ? -1.731 -6.189 9.543 1.00 95.69 224 LEU A CA 1
ATOM 1612 C C . LEU A 1 224 ? -3.212 -6.170 9.950 1.00 95.69 224 LEU A C 1
ATOM 1614 O O . LEU A 1 224 ? -3.842 -5.118 9.875 1.00 95.69 224 LEU A O 1
ATOM 1618 N N . LYS A 1 225 ? -3.771 -7.295 10.416 1.00 94.44 225 LYS A N 1
ATOM 1619 C CA . LYS A 1 225 ? -5.154 -7.350 10.928 1.00 94.44 225 LYS A CA 1
ATOM 1620 C C . LYS A 1 225 ? -5.348 -6.434 12.133 1.00 94.44 225 LYS A C 1
ATOM 1622 O O . LYS A 1 225 ? -6.262 -5.612 12.119 1.00 94.44 225 LYS A O 1
ATOM 1627 N N . THR A 1 226 ? -4.424 -6.486 13.094 1.00 94.25 226 THR A N 1
ATOM 1628 C CA . THR A 1 226 ? -4.432 -5.607 14.271 1.00 94.25 226 THR A CA 1
ATOM 1629 C C . THR A 1 226 ? -4.417 -4.131 13.874 1.00 94.25 226 THR A C 1
ATOM 1631 O O . THR A 1 226 ? -5.230 -3.358 14.371 1.00 94.25 226 THR A O 1
ATOM 1634 N N . ARG A 1 227 ? -3.547 -3.726 12.937 1.00 92.25 227 ARG A N 1
ATOM 1635 C CA . ARG A 1 227 ? -3.471 -2.326 12.480 1.00 92.25 227 ARG A CA 1
ATOM 1636 C C . ARG A 1 227 ? -4.670 -1.888 11.639 1.00 92.25 227 ARG A C 1
ATOM 1638 O O . ARG A 1 227 ? -5.002 -0.709 11.637 1.00 92.25 227 ARG A O 1
ATOM 1645 N N . LEU A 1 228 ? -5.310 -2.811 10.922 1.00 92.25 228 LEU A N 1
ATOM 1646 C CA . LEU A 1 228 ? -6.543 -2.536 10.179 1.00 92.25 228 LEU A CA 1
ATOM 1647 C C . LEU A 1 228 ? -7.794 -2.537 11.075 1.00 92.25 228 LEU A C 1
ATOM 1649 O O . LEU A 1 228 ? -8.867 -2.185 10.585 1.00 92.25 228 LEU A O 1
ATOM 1653 N N . GLY A 1 229 ? -7.675 -2.938 12.347 1.00 86.62 229 GLY A N 1
ATOM 1654 C CA . GLY A 1 229 ? -8.792 -3.028 13.290 1.00 86.62 229 GLY A CA 1
ATOM 1655 C C . GLY A 1 229 ? -9.827 -4.091 12.908 1.00 86.62 229 GLY A C 1
ATOM 1656 O O . GLY A 1 229 ? -11.019 -3.872 13.117 1.00 86.62 229 GLY A O 1
ATOM 1657 N N . LYS A 1 230 ? -9.392 -5.198 12.288 1.00 69.81 230 LYS A N 1
ATOM 1658 C CA . LYS A 1 230 ? -10.265 -6.272 11.778 1.00 69.81 230 LYS A CA 1
ATOM 1659 C C . LYS A 1 230 ? -9.933 -7.643 12.343 1.00 69.81 230 LYS A C 1
ATOM 1661 O O . LYS A 1 230 ? -8.735 -7.906 12.578 1.00 69.81 230 LYS A O 1
#

pLDDT: mean 70.52, std 21.13, range [35.47, 97.69]